Protein AF-A0A5B7J4M7-F1 (afdb_monomer_lite)

Foldseek 3Di:
DDDDDDDDDDDPDDDDDDDDPDDPDDPDPPPPCDPVNVVVVVVVLVVLVVVLVVLLVVLVVCLVDDDDDDDVVVVCSVPDPLQDADPPCPVLDQDDDDPVVLVPDDPVVNVVRVVVSVNSSSVSSNVSNVVVNVVVVVVVVVVVVVVVVVVLVVVLVVVLVVDDPLQNVLSDPVQDQDVHSSHPDRD

pLDDT: mean 76.0, std 20.93, range [31.34, 97.56]

Sequence (187 aa):
MANRQAHPIPMPYGRSIPYHRSNLSSKGKVPAVTKAERRKHVENEDHDFTHQITILLKLRIRMRYTARHPTDSYKEVAEDESTKRPGNCPALSPVQCNVQILEALKQDARKADLRMKDVNKDILKAATIIIKSLSVLDKVAQDEGHANYRNNLVRRFNIKREINQKYAHLCSDKVPMTRFLFGDDLS

Radius of gyration: 27.12 Å; chains: 1; bounding box: 57×35×74 Å

Organism: Portunus trituberculatus (NCBI:txid210409)

Structure (mmCIF, N/CA/C/O backbone):
data_AF-A0A5B7J4M7-F1
#
_entry.id   AF-A0A5B7J4M7-F1
#
loop_
_atom_site.group_PDB
_atom_site.id
_atom_site.type_symbol
_atom_site.label_atom_id
_atom_site.label_alt_id
_atom_site.label_comp_id
_atom_site.label_asym_id
_atom_site.label_entity_id
_atom_site.label_seq_id
_atom_site.pdbx_PDB_ins_code
_atom_site.Cartn_x
_atom_site.Cartn_y
_atom_site.Cartn_z
_atom_site.occupancy
_atom_site.B_iso_or_equiv
_atom_site.auth_seq_id
_atom_site.auth_comp_id
_atom_site.auth_asym_id
_atom_site.auth_atom_id
_atom_site.pdbx_PDB_model_num
ATOM 1 N N . MET A 1 1 ? -6.194 26.749 -40.610 1.00 40.12 1 MET A N 1
ATOM 2 C CA . MET A 1 1 ? -7.049 25.551 -40.802 1.00 40.12 1 MET A CA 1
ATOM 3 C C . MET A 1 1 ? -6.113 24.430 -41.255 1.00 40.12 1 MET A C 1
ATOM 5 O O . MET A 1 1 ? -5.380 24.669 -42.193 1.00 40.12 1 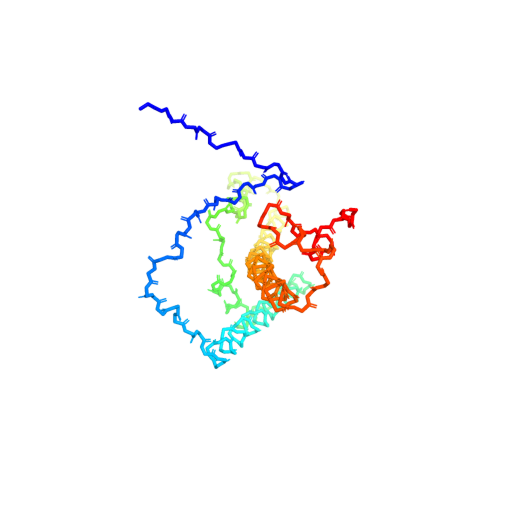MET A O 1
ATOM 9 N N . ALA A 1 2 ? -5.926 23.286 -40.600 1.00 34.00 2 ALA A N 1
ATOM 10 C CA . ALA A 1 2 ? -6.838 22.467 -39.817 1.00 34.00 2 ALA A CA 1
ATOM 11 C C . ALA A 1 2 ? -6.175 21.919 -38.537 1.00 34.00 2 ALA A C 1
ATOM 13 O O . ALA A 1 2 ? -4.998 21.563 -38.518 1.00 34.00 2 ALA A O 1
ATOM 14 N N . ASN A 1 3 ? -6.977 21.853 -37.480 1.00 35.09 3 ASN A N 1
ATOM 15 C CA . ASN A 1 3 ? -6.667 21.268 -36.184 1.00 35.09 3 ASN A CA 1
ATOM 16 C C . ASN A 1 3 ? -6.755 19.735 -36.322 1.00 35.09 3 ASN A C 1
ATOM 18 O O . ASN A 1 3 ? -7.846 19.216 -36.548 1.00 35.09 3 ASN A O 1
ATOM 22 N N . ARG A 1 4 ? -5.634 18.999 -36.267 1.00 38.81 4 ARG A N 1
ATOM 23 C CA . ARG A 1 4 ? -5.672 17.525 -36.216 1.00 38.81 4 ARG A CA 1
ATOM 24 C C . ARG A 1 4 ? -5.666 17.084 -34.759 1.00 38.81 4 ARG A C 1
ATOM 26 O O . ARG A 1 4 ? -4.638 17.140 -34.090 1.00 38.81 4 ARG A O 1
ATOM 33 N N . GLN A 1 5 ? -6.837 16.660 -34.296 1.00 36.56 5 GLN A N 1
ATOM 34 C CA . GLN A 1 5 ? -7.047 16.004 -33.012 1.00 36.56 5 GLN A CA 1
ATOM 35 C C . GLN A 1 5 ? -6.129 14.773 -32.909 1.00 36.56 5 GLN A C 1
ATOM 37 O O . GLN A 1 5 ? -6.155 13.898 -33.774 1.00 36.56 5 GLN A O 1
ATOM 42 N N . ALA A 1 6 ? -5.297 14.714 -31.870 1.00 38.81 6 ALA A N 1
ATOM 43 C CA . ALA A 1 6 ? -4.514 13.528 -31.552 1.00 38.81 6 ALA A CA 1
ATOM 44 C C . ALA A 1 6 ? -5.426 12.494 -30.873 1.00 38.81 6 ALA A C 1
ATOM 46 O O . ALA A 1 6 ? -6.034 12.786 -29.844 1.00 38.81 6 ALA A O 1
ATOM 47 N N . HIS A 1 7 ? -5.527 11.296 -31.449 1.00 34.34 7 HIS A N 1
ATOM 48 C CA . HIS A 1 7 ? -6.225 10.174 -30.825 1.00 34.34 7 HIS A CA 1
ATOM 49 C C . HIS A 1 7 ? -5.322 9.485 -29.783 1.00 34.34 7 HIS A C 1
ATOM 51 O O . HIS A 1 7 ? -4.129 9.306 -30.045 1.00 34.34 7 HIS A O 1
ATOM 57 N N . PRO A 1 8 ? -5.855 9.094 -28.611 1.00 38.41 8 PRO A N 1
ATOM 58 C CA . PRO A 1 8 ? -5.091 8.391 -27.584 1.00 38.41 8 PRO A CA 1
ATOM 59 C C . PRO A 1 8 ? -4.797 6.935 -27.984 1.00 38.41 8 PRO A C 1
ATOM 61 O O . PRO A 1 8 ? -5.652 6.242 -28.531 1.00 38.41 8 PRO A O 1
ATOM 64 N N . ILE A 1 9 ? -3.580 6.473 -27.680 1.00 44.44 9 ILE A N 1
ATOM 65 C CA . ILE A 1 9 ? -3.145 5.078 -27.843 1.00 44.44 9 ILE A CA 1
ATOM 66 C C . ILE A 1 9 ? -3.740 4.247 -26.689 1.00 44.44 9 ILE A C 1
ATOM 68 O O . ILE A 1 9 ? -3.571 4.642 -25.531 1.00 44.44 9 ILE A O 1
ATOM 72 N N . PRO A 1 10 ? -4.410 3.110 -26.951 1.00 33.94 10 PRO A N 1
ATOM 73 C CA . PRO A 1 10 ? -4.935 2.264 -25.889 1.00 33.94 10 PRO A CA 1
ATOM 74 C C . PRO A 1 10 ? -3.802 1.468 -25.227 1.00 33.94 10 PRO A C 1
ATOM 76 O O . PRO A 1 10 ? -3.057 0.755 -25.895 1.00 33.94 10 PRO A O 1
ATOM 79 N N . MET A 1 11 ? -3.688 1.586 -23.902 1.00 44.06 11 MET A N 1
ATOM 80 C CA . MET A 1 11 ? -2.834 0.753 -23.044 1.00 44.06 11 MET A CA 1
ATOM 81 C C . MET A 1 11 ? -3.717 -0.232 -22.255 1.00 44.06 11 MET A C 1
ATOM 83 O O . MET A 1 11 ? -4.845 0.130 -21.912 1.00 44.06 11 MET A O 1
ATOM 87 N N . PRO A 1 12 ? -3.228 -1.438 -21.901 1.00 47.53 12 PRO A N 1
ATOM 88 C CA . PRO A 1 12 ? -4.050 -2.489 -21.290 1.00 47.53 12 PRO A CA 1
ATOM 89 C C . PRO A 1 12 ? -4.544 -2.192 -19.861 1.00 47.53 12 PRO A C 1
ATOM 91 O O . PRO A 1 12 ? -5.309 -2.974 -19.308 1.00 47.53 12 PRO A O 1
ATOM 94 N N . TYR A 1 13 ? -4.155 -1.060 -19.264 1.00 47.91 13 TYR A N 1
ATOM 95 C CA . TYR A 1 13 ? -4.496 -0.699 -17.886 1.00 47.91 13 TYR A CA 1
ATOM 96 C C . TYR A 1 13 ? -4.954 0.763 -17.770 1.00 47.91 13 TYR A C 1
ATOM 98 O O . TYR A 1 13 ? -4.272 1.594 -17.186 1.00 47.91 13 TYR A O 1
ATOM 106 N N . GLY A 1 14 ? -6.104 1.088 -18.366 1.00 39.78 14 GLY A N 1
ATOM 107 C CA . GLY A 1 14 ? -7.133 2.004 -17.834 1.00 39.78 14 GLY A CA 1
ATOM 108 C C . GLY A 1 14 ? -6.814 3.423 -17.315 1.00 39.78 14 GLY A C 1
ATOM 109 O O . GLY A 1 14 ? -7.749 4.082 -16.868 1.00 39.78 14 GLY A O 1
ATOM 110 N N . ARG A 1 15 ? -5.584 3.950 -17.348 1.00 38.62 15 ARG A N 1
ATOM 111 C CA . ARG A 1 15 ? -5.291 5.363 -17.037 1.00 38.62 15 ARG A CA 1
ATOM 112 C C . ARG A 1 15 ? -4.338 5.951 -18.068 1.00 38.62 15 ARG A C 1
ATOM 114 O O . ARG A 1 15 ? -3.185 5.550 -18.183 1.00 38.62 15 ARG A O 1
ATOM 121 N N . SER A 1 16 ? -4.837 6.924 -18.821 1.00 38.09 16 SER A N 1
ATOM 122 C CA . SER A 1 16 ? -4.063 7.728 -19.763 1.00 38.09 16 SER A CA 1
ATOM 123 C C . SER A 1 16 ? -3.087 8.634 -19.009 1.00 38.09 16 SER A C 1
ATOM 125 O O . SER A 1 16 ? -3.514 9.557 -18.316 1.00 38.09 16 SER A O 1
ATOM 127 N N . ILE A 1 17 ? -1.784 8.398 -19.165 1.00 40.38 17 ILE A N 1
ATOM 128 C CA . ILE A 1 17 ? -0.746 9.359 -18.774 1.00 40.38 17 ILE A CA 1
ATOM 129 C C . ILE A 1 17 ? -0.716 10.454 -19.856 1.00 40.38 17 ILE A C 1
ATOM 131 O O . ILE A 1 17 ? -0.543 10.119 -21.032 1.00 40.38 17 ILE A O 1
ATOM 135 N N . PRO A 1 18 ? -0.902 11.745 -19.526 1.00 34.66 18 PRO A N 1
ATOM 136 C CA . PRO A 1 18 ? -0.833 12.808 -20.519 1.00 34.66 18 PRO A CA 1
ATOM 137 C C . PRO A 1 18 ? 0.579 12.891 -21.111 1.00 34.66 18 PRO A C 1
ATOM 139 O O . PRO A 1 18 ? 1.564 13.132 -20.415 1.00 34.66 18 PRO A O 1
ATOM 142 N N . TYR A 1 19 ? 0.670 12.694 -22.425 1.00 35.06 19 TYR A N 1
ATOM 143 C CA . TYR A 1 19 ? 1.903 12.853 -23.186 1.00 35.06 19 TYR A CA 1
ATOM 144 C C . TYR A 1 19 ? 2.160 14.353 -23.388 1.00 35.06 19 TYR A C 1
ATOM 146 O O . TYR A 1 19 ? 1.657 14.962 -24.334 1.00 35.06 19 TYR A O 1
ATOM 154 N N . HIS A 1 20 ? 2.933 14.983 -22.502 1.00 32.84 20 HIS A N 1
ATOM 155 C CA . HIS A 1 20 ? 3.475 16.304 -22.805 1.00 32.84 20 HIS A CA 1
ATOM 156 C C . HIS A 1 20 ? 4.623 16.149 -23.802 1.00 32.84 20 HIS A C 1
ATOM 158 O O . HIS A 1 20 ? 5.694 15.636 -23.485 1.00 32.84 20 HIS A O 1
ATOM 164 N N . ARG A 1 21 ? 4.385 16.611 -25.032 1.00 36.50 21 ARG A N 1
ATOM 165 C CA . ARG A 1 21 ? 5.410 16.813 -26.057 1.00 36.50 21 ARG A CA 1
ATOM 166 C C . ARG A 1 21 ? 6.362 17.917 -25.590 1.00 36.50 21 ARG A C 1
ATOM 168 O O . ARG A 1 21 ? 6.162 19.086 -25.907 1.00 36.50 21 ARG A O 1
ATOM 175 N N . SER A 1 22 ? 7.385 17.568 -24.822 1.00 32.84 22 SER A N 1
ATOM 176 C CA . SER A 1 22 ? 8.512 18.462 -24.587 1.00 32.84 22 SER A CA 1
ATOM 177 C C . SER A 1 22 ? 9.377 18.473 -25.845 1.00 32.84 22 SER A C 1
ATOM 179 O O . SER A 1 22 ? 10.051 17.503 -26.186 1.00 32.84 22 SER A O 1
ATOM 181 N N . ASN A 1 23 ? 9.324 19.586 -26.574 1.00 31.34 23 ASN A N 1
ATOM 182 C CA . ASN A 1 23 ? 10.338 19.909 -27.566 1.00 31.34 23 ASN A CA 1
ATOM 183 C C . ASN A 1 23 ? 11.698 19.887 -26.852 1.00 31.34 23 ASN A C 1
ATOM 185 O O . ASN A 1 23 ? 11.930 20.706 -25.962 1.00 31.34 23 ASN A O 1
ATOM 189 N N . LEU A 1 24 ? 12.598 18.973 -27.230 1.00 38.94 24 LEU A N 1
ATOM 190 C CA . LEU A 1 24 ? 14.014 19.070 -26.872 1.00 38.94 24 LEU A CA 1
ATOM 191 C C . LEU A 1 24 ? 14.638 20.230 -27.661 1.00 38.94 24 LEU A C 1
ATOM 193 O O . LEU A 1 24 ? 15.367 20.048 -28.628 1.00 38.94 24 LEU A O 1
ATOM 197 N N . SER A 1 25 ? 14.299 21.446 -27.251 1.00 43.50 25 SER A N 1
ATOM 198 C CA . SER A 1 25 ? 15.021 22.664 -27.582 1.00 43.50 25 SER A CA 1
ATOM 199 C C . SER A 1 25 ? 14.856 23.634 -26.421 1.00 43.50 25 SER A C 1
ATOM 201 O O . SER A 1 25 ? 13.993 24.505 -26.416 1.00 43.50 25 SER A O 1
ATOM 203 N N . SER A 1 26 ? 15.663 23.432 -25.388 1.00 35.28 26 SER A N 1
ATOM 204 C CA . SER A 1 26 ? 16.161 24.507 -24.537 1.00 35.28 26 SER A CA 1
ATOM 205 C C . SER A 1 26 ? 17.277 23.957 -23.660 1.00 35.28 26 SER A C 1
ATOM 207 O O . SER A 1 26 ? 17.207 22.863 -23.100 1.00 35.28 26 SER A O 1
ATOM 209 N N . LYS A 1 27 ? 18.356 24.731 -23.581 1.00 41.09 27 LYS A N 1
ATOM 210 C CA . LYS A 1 27 ? 19.436 24.575 -22.615 1.00 41.09 27 LYS A CA 1
ATOM 211 C C . LYS A 1 27 ? 18.850 24.736 -21.206 1.00 41.09 27 LYS A C 1
ATOM 213 O O . LYS A 1 27 ? 18.862 25.825 -20.652 1.00 41.09 27 LYS A O 1
ATOM 218 N N . GLY A 1 28 ? 18.322 23.659 -20.643 1.00 33.41 28 GLY A N 1
ATOM 219 C CA . GLY A 1 28 ? 17.942 23.560 -19.241 1.00 33.41 28 GLY A CA 1
ATOM 220 C C . GLY A 1 28 ? 18.693 22.387 -18.638 1.00 33.41 28 GLY A C 1
ATOM 221 O O . GLY A 1 28 ? 18.409 2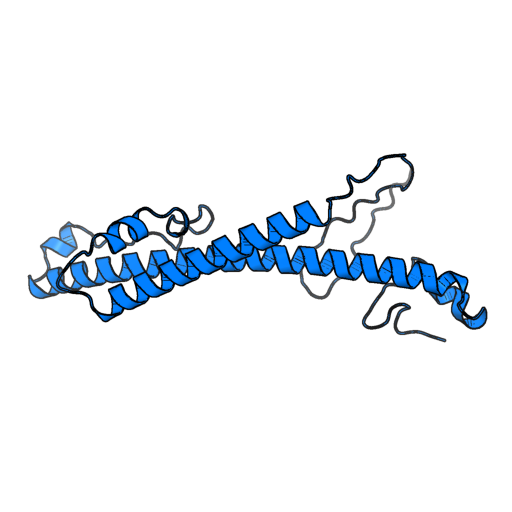1.237 -18.967 1.00 33.41 28 GLY A O 1
ATOM 222 N N . LYS A 1 29 ? 19.688 22.659 -17.787 1.00 34.75 29 LYS A N 1
ATOM 223 C CA . LYS A 1 29 ? 20.285 21.621 -16.942 1.00 34.75 29 LYS A CA 1
ATOM 224 C C . LYS A 1 29 ? 19.159 21.041 -16.088 1.00 34.75 29 LYS A C 1
ATOM 226 O O . LYS A 1 29 ? 18.671 21.718 -15.189 1.00 34.75 29 LYS A O 1
ATOM 231 N N . VAL A 1 30 ? 18.756 19.801 -16.358 1.00 40.72 30 VAL A N 1
ATOM 232 C CA . VAL A 1 30 ? 18.038 18.997 -15.364 1.00 40.72 30 VAL A CA 1
ATOM 233 C C . VAL A 1 30 ? 18.967 18.943 -14.150 1.00 40.72 30 VAL A C 1
ATOM 235 O O . VAL A 1 30 ? 20.116 18.519 -14.328 1.00 40.72 30 VAL A O 1
ATOM 238 N N . PRO A 1 31 ? 18.563 19.424 -12.960 1.00 40.88 31 PRO A N 1
ATOM 239 C CA . PRO A 1 31 ? 19.427 19.344 -11.796 1.00 40.88 31 PRO A CA 1
ATOM 240 C C . PRO A 1 31 ? 19.748 17.868 -11.575 1.00 40.88 31 PRO A C 1
ATOM 242 O O . PRO A 1 31 ? 18.861 17.025 -11.427 1.00 40.88 31 PRO A O 1
ATOM 245 N N . ALA A 1 32 ? 21.033 17.539 -11.666 1.00 50.56 32 ALA A N 1
ATOM 246 C CA . ALA A 1 32 ? 21.507 16.200 -11.405 1.00 50.56 32 ALA A CA 1
ATOM 247 C C . ALA A 1 32 ? 21.331 15.960 -9.907 1.00 50.56 32 ALA A C 1
ATOM 249 O O . ALA A 1 32 ? 22.188 16.358 -9.126 1.00 50.56 32 ALA A O 1
ATOM 250 N N . VAL A 1 33 ? 20.217 15.331 -9.520 1.00 52.06 33 VAL A N 1
ATOM 251 C CA . VAL A 1 33 ? 20.051 14.812 -8.160 1.00 52.06 33 VAL A CA 1
ATOM 252 C C . VAL A 1 33 ? 21.245 13.903 -7.907 1.00 52.06 33 VAL A C 1
ATOM 254 O O . VAL A 1 33 ? 21.462 12.902 -8.610 1.00 52.06 33 VAL A O 1
ATOM 257 N N . THR A 1 34 ? 22.084 14.325 -6.975 1.00 59.09 34 THR A N 1
ATOM 258 C CA . THR A 1 34 ? 23.350 13.686 -6.663 1.00 59.09 34 THR A CA 1
ATOM 259 C C . THR A 1 34 ? 23.082 12.288 -6.115 1.00 59.09 34 THR A C 1
ATOM 261 O O . THR A 1 34 ? 22.038 11.991 -5.531 1.00 59.09 34 THR A O 1
ATOM 264 N N . LYS A 1 35 ? 24.045 11.379 -6.289 1.00 55.81 35 LYS A N 1
ATOM 265 C CA . LYS A 1 35 ? 23.967 10.026 -5.712 1.00 55.81 35 LYS A CA 1
ATOM 266 C C . LYS A 1 35 ? 23.754 10.069 -4.187 1.00 55.81 35 LYS A C 1
ATOM 268 O O . LYS A 1 35 ? 23.138 9.161 -3.644 1.00 55.81 35 LYS A O 1
ATOM 273 N N . ALA A 1 36 ? 24.227 11.129 -3.527 1.00 52.94 36 ALA A N 1
ATOM 274 C CA . ALA A 1 36 ? 24.016 11.384 -2.107 1.00 52.94 36 ALA A CA 1
ATOM 275 C C . ALA A 1 36 ? 22.566 11.786 -1.781 1.00 52.94 36 ALA A C 1
ATOM 277 O O . ALA A 1 36 ? 22.013 11.276 -0.817 1.00 52.94 36 ALA A O 1
ATOM 278 N N . GLU A 1 37 ? 21.924 12.637 -2.584 1.00 60.41 37 GLU A N 1
A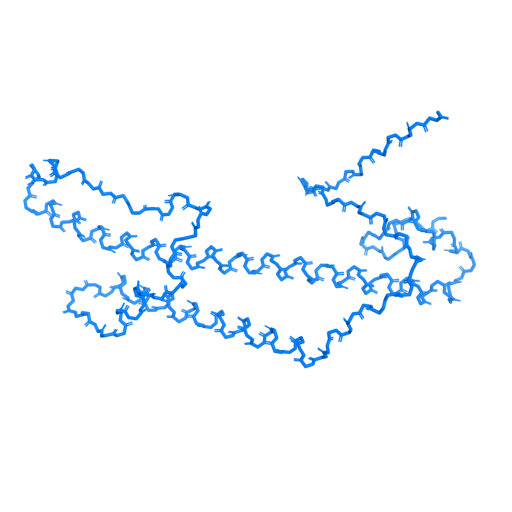TOM 279 C CA . GLU A 1 37 ? 20.513 13.016 -2.385 1.00 60.41 37 GLU A CA 1
ATOM 280 C C . GLU A 1 37 ? 19.558 11.844 -2.624 1.00 60.41 37 GLU A C 1
ATOM 282 O O . GLU A 1 37 ? 18.637 11.644 -1.838 1.00 60.41 37 GLU A O 1
ATOM 287 N N . ARG A 1 38 ? 19.822 11.007 -3.641 1.00 58.03 38 ARG A N 1
ATOM 288 C CA . ARG A 1 38 ? 19.078 9.749 -3.826 1.00 58.03 38 ARG A CA 1
ATOM 289 C C . ARG A 1 38 ? 19.242 8.804 -2.634 1.00 58.03 38 ARG A C 1
ATOM 291 O O . ARG A 1 38 ? 18.254 8.245 -2.184 1.00 58.03 38 ARG A O 1
ATOM 298 N N . ARG A 1 39 ? 20.462 8.655 -2.100 1.00 54.00 39 ARG A N 1
ATOM 299 C CA . ARG A 1 39 ? 20.710 7.838 -0.897 1.00 54.00 39 ARG A CA 1
ATOM 300 C C . ARG A 1 39 ? 19.942 8.354 0.315 1.00 54.00 39 ARG A C 1
ATOM 302 O O . ARG A 1 39 ? 19.279 7.563 0.960 1.00 54.00 39 ARG A O 1
ATOM 309 N N . LYS A 1 40 ? 19.945 9.668 0.552 1.00 53.50 40 LYS A N 1
ATOM 310 C CA . LYS A 1 40 ? 19.168 10.281 1.640 1.00 53.50 40 LYS A CA 1
ATOM 311 C C . LYS A 1 40 ? 17.664 10.040 1.496 1.00 53.50 40 LYS A C 1
ATOM 313 O O . LYS A 1 40 ? 16.994 9.823 2.494 1.00 53.50 40 LYS A O 1
ATOM 318 N N . HIS A 1 41 ? 17.128 10.086 0.274 1.00 55.84 41 HIS A N 1
ATOM 319 C CA . HIS A 1 41 ? 15.704 9.825 0.041 1.00 55.84 41 HIS A CA 1
ATOM 320 C C . HIS A 1 41 ? 15.337 8.371 0.366 1.00 55.84 41 HIS A C 1
ATOM 322 O O . HIS A 1 41 ? 14.362 8.136 1.068 1.00 55.84 41 HIS A O 1
ATOM 328 N N . VAL A 1 42 ? 16.167 7.418 -0.072 1.00 58.25 42 VAL A N 1
ATOM 329 C CA . VAL A 1 42 ? 15.996 5.987 0.227 1.00 58.25 42 VAL A CA 1
ATOM 330 C C . VAL A 1 42 ? 16.149 5.710 1.729 1.00 58.25 42 VAL A C 1
ATOM 332 O O . VAL A 1 42 ? 15.305 5.046 2.313 1.00 58.25 42 VAL A O 1
ATOM 335 N N . GLU A 1 43 ? 17.162 6.285 2.385 1.00 53.31 43 GLU A N 1
ATOM 336 C CA . GLU A 1 43 ? 17.389 6.135 3.834 1.00 53.31 43 GLU A CA 1
ATOM 337 C C . GLU A 1 43 ? 16.225 6.698 4.672 1.00 53.31 43 GLU A C 1
ATOM 339 O O . GLU A 1 43 ? 15.849 6.112 5.688 1.00 53.31 43 GLU A O 1
ATOM 344 N N . ASN A 1 44 ? 15.621 7.810 4.240 1.00 59.78 44 ASN A N 1
ATOM 345 C CA . ASN A 1 44 ? 14.443 8.380 4.896 1.00 59.78 44 ASN A CA 1
ATOM 346 C C . ASN A 1 44 ? 13.185 7.513 4.701 1.00 59.78 44 ASN A C 1
ATOM 348 O O . ASN A 1 44 ? 12.396 7.379 5.635 1.00 59.78 44 ASN A O 1
ATOM 352 N N . GLU A 1 45 ? 12.999 6.911 3.522 1.00 58.47 45 GLU A N 1
ATOM 353 C CA . GLU A 1 45 ? 11.883 5.988 3.256 1.00 58.47 45 GLU A CA 1
ATOM 354 C C . GLU A 1 45 ? 12.017 4.673 4.040 1.00 58.47 45 GLU A C 1
ATOM 356 O O . GLU A 1 45 ? 11.039 4.206 4.628 1.00 58.47 45 GLU A O 1
ATOM 361 N N . ASP A 1 46 ? 13.231 4.121 4.139 1.00 59.22 46 ASP A N 1
ATOM 362 C CA . ASP A 1 46 ? 13.518 2.923 4.940 1.00 59.22 46 ASP A CA 1
ATOM 363 C C . ASP A 1 46 ? 13.267 3.165 6.440 1.00 59.22 46 ASP A C 1
ATOM 365 O O . ASP A 1 46 ? 12.740 2.293 7.149 1.00 59.22 46 ASP A O 1
ATOM 369 N N . HIS A 1 47 ? 13.592 4.366 6.936 1.00 59.09 47 HIS A N 1
ATOM 370 C CA . HIS A 1 47 ? 13.297 4.757 8.314 1.00 59.09 47 HIS A CA 1
ATOM 371 C C . HIS A 1 47 ? 11.781 4.876 8.562 1.00 59.09 47 HIS A C 1
ATOM 373 O O . HIS A 1 47 ? 11.299 4.403 9.599 1.00 59.09 47 HIS A O 1
ATOM 379 N N . ASP A 1 48 ? 11.021 5.445 7.622 1.00 71.75 48 ASP A N 1
ATOM 380 C CA . ASP A 1 48 ? 9.560 5.574 7.723 1.00 71.75 48 ASP A CA 1
ATOM 381 C C . ASP A 1 48 ? 8.864 4.199 7.699 1.00 71.75 48 ASP A C 1
ATOM 383 O O . ASP A 1 48 ? 8.008 3.906 8.538 1.00 71.75 48 ASP A O 1
ATOM 387 N N . PHE A 1 49 ? 9.296 3.286 6.822 1.00 76.12 49 PHE A N 1
ATOM 388 C CA . PHE A 1 49 ? 8.717 1.940 6.744 1.00 76.12 49 PHE A CA 1
ATOM 389 C C . PHE A 1 49 ? 9.002 1.106 8.005 1.00 76.12 49 PHE A C 1
ATOM 391 O O . PHE A 1 49 ? 8.110 0.444 8.545 1.00 76.12 49 PHE A O 1
ATOM 398 N N . THR A 1 50 ? 10.227 1.186 8.534 1.00 81.06 50 THR A N 1
ATOM 399 C CA . THR A 1 50 ? 10.617 0.514 9.788 1.00 81.06 50 THR A CA 1
ATOM 400 C C . THR A 1 50 ? 9.814 1.036 10.986 1.00 81.06 50 THR A C 1
ATOM 402 O O . THR A 1 50 ? 9.376 0.259 11.846 1.00 81.06 50 THR A O 1
ATOM 405 N N . HIS A 1 51 ? 9.561 2.347 11.027 1.00 86.00 51 HIS A N 1
ATOM 406 C CA . HIS A 1 51 ? 8.713 2.980 12.040 1.00 86.00 51 HIS A CA 1
ATOM 407 C C . HIS A 1 51 ? 7.264 2.481 11.952 1.00 86.00 51 HIS A C 1
ATOM 409 O O . HIS A 1 51 ? 6.695 2.031 12.951 1.00 86.00 51 HIS A O 1
ATOM 415 N N . GLN A 1 52 ? 6.690 2.440 10.746 1.00 84.81 52 GLN A N 1
ATOM 416 C CA . GLN A 1 52 ? 5.333 1.933 10.504 1.00 84.81 52 GLN A CA 1
ATOM 417 C C . GLN A 1 52 ? 5.171 0.457 10.905 1.00 84.81 52 GLN A C 1
ATOM 419 O O . GLN A 1 52 ? 4.187 0.103 11.565 1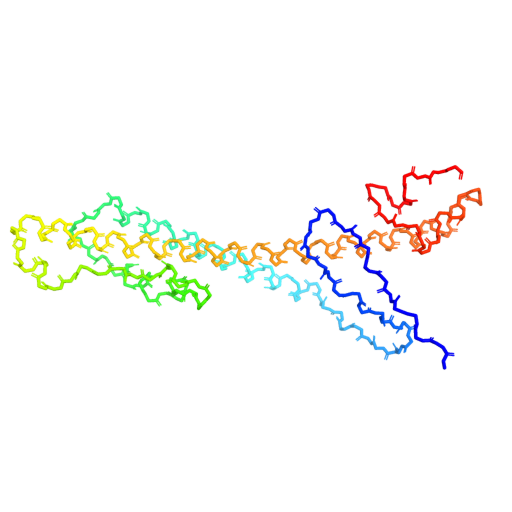.00 84.81 52 GLN A O 1
ATOM 424 N N . ILE A 1 53 ? 6.151 -0.402 10.589 1.00 85.44 53 ILE A N 1
ATOM 425 C CA . ILE A 1 53 ? 6.171 -1.806 11.038 1.00 85.44 53 ILE A CA 1
ATOM 426 C C . ILE A 1 53 ? 6.180 -1.882 12.567 1.00 85.44 53 ILE A C 1
ATOM 428 O O . ILE A 1 53 ? 5.413 -2.650 13.155 1.00 85.44 53 ILE A O 1
ATOM 432 N N . THR A 1 54 ? 7.006 -1.066 13.225 1.00 85.81 54 THR A N 1
ATOM 433 C CA . THR A 1 54 ? 7.093 -1.026 14.691 1.00 85.81 54 THR A CA 1
ATOM 434 C C . THR A 1 54 ? 5.746 -0.664 15.316 1.00 85.81 54 THR A C 1
ATOM 436 O O . THR A 1 54 ? 5.300 -1.317 16.264 1.00 85.81 54 THR A O 1
ATOM 439 N N . ILE A 1 55 ? 5.045 0.326 14.758 1.00 85.25 55 ILE A N 1
ATOM 440 C CA . ILE A 1 55 ? 3.714 0.725 15.229 1.00 85.25 55 ILE A CA 1
ATOM 441 C C . ILE A 1 55 ? 2.683 -0.386 15.003 1.00 85.25 55 ILE A C 1
ATOM 443 O O . ILE A 1 55 ? 1.909 -0.697 15.914 1.00 85.25 55 ILE A O 1
ATOM 447 N N . LEU A 1 56 ? 2.682 -1.032 13.834 1.00 86.75 56 LEU A N 1
ATOM 448 C CA . LEU A 1 56 ? 1.788 -2.160 13.547 1.00 86.75 56 LEU A CA 1
ATOM 449 C C . LEU A 1 56 ? 2.007 -3.333 14.510 1.00 86.75 56 LEU A C 1
ATOM 451 O O . LEU A 1 56 ? 1.037 -3.932 14.983 1.00 86.75 56 LEU A O 1
ATOM 455 N N . LEU A 1 57 ? 3.261 -3.642 14.853 1.00 86.06 57 LEU A N 1
ATOM 456 C CA . LEU A 1 57 ? 3.590 -4.661 15.851 1.00 86.06 57 LEU A CA 1
ATOM 457 C C . LEU A 1 57 ? 3.068 -4.275 17.241 1.00 86.06 57 LEU A C 1
ATOM 459 O O . LEU A 1 57 ? 2.428 -5.104 17.894 1.00 86.06 57 LEU A O 1
ATOM 463 N N . LYS A 1 58 ? 3.250 -3.014 17.665 1.00 85.69 58 LYS A N 1
ATOM 464 C CA . LYS A 1 58 ? 2.688 -2.497 18.927 1.00 85.69 58 LYS A CA 1
ATOM 465 C C . LYS A 1 58 ? 1.155 -2.626 18.951 1.00 85.69 58 LYS A C 1
ATOM 467 O O . LYS A 1 58 ? 0.605 -3.140 19.926 1.00 85.69 58 LYS A O 1
ATOM 472 N N . LEU A 1 59 ? 0.451 -2.251 17.877 1.00 84.81 59 LEU A N 1
ATOM 473 C CA . LEU A 1 59 ? -1.011 -2.410 17.765 1.00 84.81 59 LEU A CA 1
ATOM 474 C C . LEU A 1 59 ? -1.444 -3.882 17.803 1.00 84.81 59 LEU A C 1
ATOM 476 O O . LEU A 1 59 ? -2.426 -4.226 18.459 1.00 84.81 59 LEU A O 1
ATOM 480 N N . ARG A 1 60 ? -0.703 -4.778 17.143 1.00 84.44 60 ARG A N 1
ATOM 481 C CA . ARG A 1 60 ? -0.987 -6.221 17.158 1.00 84.44 60 ARG A CA 1
ATOM 482 C C . ARG A 1 60 ? -0.857 -6.821 18.555 1.00 84.44 60 ARG A C 1
ATOM 484 O O . ARG A 1 60 ? -1.703 -7.625 18.945 1.00 84.44 60 ARG A O 1
ATOM 491 N N . ILE A 1 61 ? 0.183 -6.444 19.299 1.00 80.81 61 ILE A N 1
ATOM 492 C CA . ILE A 1 61 ? 0.364 -6.859 20.697 1.00 80.81 61 ILE A CA 1
ATOM 493 C C . ILE A 1 61 ? -0.805 -6.332 21.532 1.00 80.81 61 ILE A C 1
ATOM 495 O O . ILE A 1 61 ? -1.450 -7.113 22.230 1.00 80.81 61 ILE A O 1
ATOM 499 N N . ARG A 1 62 ? -1.160 -5.049 21.384 1.00 80.81 62 ARG A N 1
ATOM 500 C CA . ARG A 1 62 ? -2.315 -4.453 22.069 1.00 80.81 62 ARG A CA 1
ATOM 501 C C . ARG A 1 62 ? -3.587 -5.264 21.856 1.00 80.81 62 ARG A C 1
ATOM 503 O O . ARG A 1 62 ? -4.159 -5.724 22.835 1.00 80.81 62 ARG A O 1
ATOM 510 N N . MET A 1 63 ? -3.972 -5.497 20.598 1.00 79.44 63 MET A N 1
ATOM 511 C CA . MET A 1 63 ? -5.192 -6.227 20.228 1.00 79.44 63 MET A CA 1
ATOM 512 C C . MET A 1 63 ? -5.218 -7.667 20.761 1.00 79.44 63 MET A C 1
ATOM 514 O O . MET A 1 63 ? -6.290 -8.183 21.063 1.00 79.44 63 MET A O 1
ATOM 518 N N . ARG A 1 64 ? -4.057 -8.326 20.889 1.00 75.00 64 ARG A N 1
ATOM 519 C CA . ARG A 1 64 ? -3.962 -9.701 21.409 1.00 75.00 64 ARG A CA 1
ATOM 520 C C . ARG A 1 64 ? -4.028 -9.799 22.931 1.00 75.00 64 ARG A C 1
ATOM 522 O O . ARG A 1 64 ? -4.533 -10.796 23.433 1.00 75.00 64 ARG A O 1
ATOM 529 N N . TYR A 1 65 ? -3.514 -8.807 23.654 1.00 68.69 65 TYR A N 1
ATOM 530 C CA . TYR A 1 65 ? -3.332 -8.883 25.109 1.00 68.69 65 TYR A CA 1
ATOM 531 C C . TYR A 1 65 ? -4.260 -7.945 25.912 1.00 68.69 65 TYR A C 1
ATOM 533 O O . TYR A 1 65 ? -4.052 -7.771 27.112 1.00 68.69 65 TYR A O 1
ATOM 541 N N . THR A 1 66 ? -5.276 -7.316 25.301 1.00 58.62 66 THR A N 1
ATOM 542 C CA . THR A 1 66 ? -6.092 -6.265 25.948 1.00 58.62 66 THR A CA 1
ATOM 543 C C . THR A 1 66 ? -6.703 -6.694 27.297 1.00 58.62 66 THR A C 1
ATOM 545 O O . THR A 1 66 ? -7.644 -7.487 27.298 1.00 58.62 66 THR A O 1
ATOM 548 N N . ALA A 1 67 ? -6.243 -6.111 28.419 1.00 48.12 67 ALA A N 1
ATOM 549 C CA . ALA A 1 67 ? -7.101 -5.738 29.562 1.00 48.12 67 ALA A CA 1
ATOM 550 C C . ALA A 1 67 ? -6.427 -4.934 30.697 1.00 48.12 67 ALA A C 1
ATOM 552 O O . ALA A 1 67 ? -7.174 -4.271 31.409 1.00 48.12 67 ALA A O 1
ATOM 553 N N . ARG A 1 68 ? -5.101 -4.986 30.949 1.00 48.00 68 ARG A N 1
ATOM 554 C CA . ARG A 1 68 ? -4.611 -4.566 32.289 1.00 48.00 68 ARG A CA 1
ATOM 555 C C . ARG A 1 68 ? -3.732 -3.329 32.440 1.00 48.00 68 ARG A C 1
ATOM 557 O O . ARG A 1 68 ? -3.859 -2.714 33.485 1.00 48.00 68 ARG A O 1
ATOM 564 N N . HIS A 1 69 ? -2.927 -2.892 31.474 1.00 45.38 69 HIS A N 1
ATOM 565 C CA . HIS A 1 69 ? -2.166 -1.649 31.668 1.00 45.38 69 HIS A CA 1
ATOM 566 C C . HIS A 1 69 ? -1.922 -0.899 30.356 1.00 45.38 69 HIS A C 1
ATOM 568 O O . HIS A 1 69 ? -1.354 -1.476 29.426 1.00 45.38 69 HIS A O 1
ATOM 574 N N . PRO A 1 70 ? -2.294 0.392 30.269 1.00 52.31 70 PRO A N 1
ATOM 575 C CA . PRO A 1 70 ? -1.671 1.286 29.313 1.00 52.31 70 PRO A CA 1
ATOM 576 C C . PRO A 1 70 ? -0.209 1.432 29.743 1.00 52.31 70 PRO A C 1
ATOM 578 O O . PRO A 1 70 ? 0.091 2.137 30.699 1.00 52.31 70 PRO A O 1
ATOM 581 N N . THR A 1 71 ? 0.705 0.732 29.078 1.00 54.81 71 THR A N 1
ATOM 582 C CA . THR A 1 71 ? 2.121 1.107 29.125 1.00 54.81 71 THR A CA 1
ATOM 583 C C . THR A 1 71 ? 2.273 2.438 28.392 1.00 54.81 71 THR A C 1
ATOM 585 O O . THR A 1 71 ? 1.620 2.624 27.359 1.00 54.81 71 THR A O 1
ATOM 588 N N . ASP A 1 72 ? 3.132 3.344 28.860 1.00 59.28 72 ASP A N 1
ATOM 589 C CA . ASP A 1 72 ? 3.343 4.658 28.223 1.00 59.28 72 ASP A CA 1
ATOM 590 C C . ASP A 1 72 ? 3.680 4.549 26.722 1.00 59.28 72 ASP A C 1
ATOM 592 O O . ASP A 1 72 ? 3.210 5.356 25.921 1.00 59.28 72 ASP A O 1
ATOM 596 N N . SER A 1 73 ? 4.294 3.432 26.308 1.00 61.16 73 SER A N 1
ATOM 597 C CA . SER A 1 73 ? 4.514 3.050 24.903 1.00 61.16 73 SER A CA 1
ATOM 598 C C . SER A 1 73 ? 3.258 3.052 24.004 1.00 61.16 73 SER A C 1
ATOM 600 O O . SER A 1 73 ? 3.408 3.057 22.781 1.00 61.16 73 SER A O 1
ATOM 602 N N . TYR A 1 74 ? 2.031 2.976 24.537 1.00 65.19 74 TYR A N 1
ATOM 603 C CA . TYR A 1 74 ? 0.799 3.009 23.729 1.00 65.19 74 TYR A CA 1
ATOM 604 C C . TYR A 1 74 ? 0.236 4.411 23.520 1.00 65.19 74 TYR A C 1
ATOM 606 O O . TYR A 1 74 ? -0.515 4.609 22.561 1.00 65.19 74 TYR A O 1
ATOM 614 N N . LYS A 1 75 ? 0.545 5.358 24.415 1.00 69.81 75 LYS A N 1
ATOM 615 C CA . LYS A 1 75 ? 0.141 6.759 24.240 1.00 69.81 75 LYS A CA 1
ATOM 616 C C . LYS A 1 75 ? 0.856 7.346 23.029 1.00 69.81 75 LYS A C 1
ATOM 618 O O . LYS A 1 75 ? 0.190 7.863 22.141 1.00 69.81 75 LYS A O 1
ATOM 623 N N . GLU A 1 76 ? 2.156 7.077 22.916 1.00 73.31 76 GLU A N 1
ATOM 624 C CA . GLU A 1 76 ? 2.980 7.426 21.751 1.00 73.31 76 GLU A CA 1
ATOM 625 C C . GLU A 1 76 ? 2.362 6.917 20.437 1.00 73.31 76 GLU A C 1
ATOM 627 O O . GLU A 1 76 ? 2.195 7.669 19.485 1.00 73.31 76 GLU A O 1
ATOM 632 N N . VAL A 1 77 ? 1.909 5.657 20.403 1.00 76.25 77 VAL A N 1
ATOM 633 C CA . VAL A 1 77 ? 1.237 5.069 19.226 1.00 76.25 77 VAL A CA 1
ATOM 634 C C . VAL A 1 77 ? -0.094 5.752 18.906 1.00 76.25 77 VAL A C 1
ATOM 636 O O . VAL A 1 77 ? -0.528 5.754 17.760 1.00 76.25 77 VAL A O 1
ATOM 639 N N . ALA A 1 78 ? -0.810 6.268 19.905 1.00 71.69 78 ALA A N 1
ATOM 640 C CA . ALA A 1 78 ? -2.106 6.894 19.679 1.00 71.69 78 ALA A CA 1
ATOM 641 C C . ALA A 1 78 ? -2.022 8.307 19.105 1.00 71.69 78 ALA A C 1
ATOM 643 O O . ALA A 1 78 ? -2.996 8.740 18.489 1.00 71.69 78 ALA A O 1
ATOM 644 N N . GLU A 1 79 ? -0.900 8.980 19.323 1.00 80.19 79 GLU A N 1
ATOM 645 C CA . GLU A 1 79 ? -0.646 10.355 18.896 1.00 80.19 79 GLU A CA 1
ATOM 646 C C . GLU A 1 79 ? 0.194 10.417 17.615 1.00 80.19 79 GLU A C 1
ATOM 648 O O . GLU A 1 79 ? 0.212 11.447 16.944 1.00 80.19 79 GLU A O 1
ATOM 653 N N . ASP A 1 80 ? 0.827 9.304 17.236 1.00 85.81 80 ASP A N 1
ATOM 654 C CA . ASP A 1 80 ? 1.674 9.213 16.054 1.00 85.81 80 ASP A CA 1
ATOM 655 C C . ASP A 1 80 ? 0.936 9.598 14.756 1.00 85.81 80 ASP A C 1
ATOM 657 O O . ASP A 1 80 ? -0.162 9.108 14.455 1.00 85.81 80 ASP A O 1
ATOM 661 N N . GLU A 1 81 ? 1.577 10.453 13.953 1.00 82.75 81 GLU A N 1
ATOM 662 C CA . GLU A 1 81 ? 1.066 10.956 12.674 1.00 82.75 81 GLU A CA 1
ATOM 663 C C . GLU A 1 81 ? 0.674 9.838 11.701 1.00 82.75 81 GLU A C 1
ATOM 665 O O . GLU A 1 81 ? -0.304 9.972 10.954 1.00 82.75 81 GLU A O 1
ATOM 670 N N . SER A 1 82 ? 1.385 8.704 11.718 1.00 82.69 82 SER A N 1
ATOM 671 C CA . SER A 1 82 ? 1.084 7.547 10.869 1.00 82.69 82 SER A CA 1
ATOM 672 C C . SER A 1 82 ? -0.310 6.990 11.151 1.00 82.69 82 SER A C 1
ATOM 674 O O . SER A 1 82 ? -0.966 6.531 10.218 1.00 82.69 82 SER A O 1
ATOM 676 N N . THR A 1 83 ? -0.836 7.148 12.370 1.00 83.12 83 THR A N 1
ATOM 677 C CA . THR A 1 83 ? -2.164 6.651 12.766 1.00 83.12 83 THR A CA 1
ATOM 678 C C . THR A 1 83 ? -3.317 7.597 12.439 1.00 83.12 83 THR A C 1
ATOM 680 O O . THR A 1 83 ? -4.483 7.203 12.533 1.00 83.12 83 THR A O 1
ATOM 683 N N . LYS A 1 84 ? -3.029 8.834 12.012 1.00 87.19 84 LYS A N 1
ATOM 684 C CA . LYS A 1 84 ? -4.070 9.798 11.634 1.00 87.19 84 LYS A CA 1
ATOM 685 C C . LYS A 1 84 ? -4.759 9.397 10.338 1.00 87.19 84 LYS A C 1
ATOM 687 O O . LYS A 1 84 ? -4.089 9.178 9.325 1.00 87.19 84 LYS A O 1
ATOM 692 N N . ARG A 1 85 ? -6.096 9.369 10.359 1.00 86.81 85 ARG A N 1
ATOM 693 C CA . ARG A 1 85 ? -6.934 9.021 9.204 1.00 86.81 85 ARG A CA 1
ATOM 694 C C . ARG A 1 85 ? -6.553 9.872 7.982 1.00 86.81 85 ARG A C 1
ATOM 696 O O . ARG A 1 85 ? -6.547 11.099 8.089 1.00 86.81 85 ARG A O 1
ATOM 703 N N . PRO A 1 86 ? -6.305 9.266 6.814 1.00 83.69 86 PRO A N 1
ATOM 704 C CA . PRO A 1 86 ? -6.032 10.017 5.602 1.00 83.69 86 PRO A CA 1
ATOM 705 C C . PRO A 1 86 ? -7.322 10.683 5.097 1.00 83.69 86 PRO A C 1
ATOM 707 O O . PRO A 1 86 ? -8.415 10.118 5.182 1.00 83.69 86 PRO A O 1
ATOM 710 N N . GLY A 1 87 ? -7.210 11.911 4.582 1.00 82.94 87 GLY A N 1
ATOM 711 C CA . GLY A 1 87 ? -8.371 12.721 4.188 1.00 82.94 87 GLY A CA 1
ATOM 712 C C . GLY A 1 87 ? -9.224 12.105 3.072 1.00 82.94 87 GLY A C 1
ATOM 713 O O . GLY A 1 87 ? -10.420 12.364 3.000 1.00 82.94 87 GLY A O 1
ATOM 714 N N . ASN A 1 88 ? -8.631 11.243 2.247 1.00 82.69 88 ASN A N 1
ATOM 715 C CA . ASN A 1 88 ? -9.284 10.575 1.122 1.00 82.69 88 ASN A CA 1
ATOM 716 C C . ASN A 1 88 ? -10.038 9.284 1.498 1.00 82.69 88 ASN A C 1
ATOM 718 O O . ASN A 1 88 ? -10.618 8.661 0.612 1.00 82.69 88 ASN A O 1
ATOM 722 N N . CYS A 1 89 ? -10.037 8.858 2.768 1.00 84.19 89 CYS A N 1
ATOM 723 C CA . CYS A 1 89 ? -10.680 7.609 3.184 1.00 84.19 89 CYS A CA 1
ATOM 724 C C . CYS A 1 89 ? -11.769 7.854 4.245 1.00 84.19 89 CYS A C 1
ATOM 726 O O . CYS A 1 89 ? -11.533 7.660 5.442 1.00 84.19 89 CYS A O 1
ATOM 728 N N . PRO A 1 90 ? -12.984 8.276 3.837 1.00 86.25 90 PRO A N 1
ATOM 729 C CA . PRO A 1 90 ? -14.075 8.524 4.775 1.00 86.25 90 PRO A CA 1
ATOM 730 C C . PRO A 1 90 ? -14.495 7.262 5.535 1.00 86.25 90 PRO A C 1
ATOM 732 O O . PRO A 1 90 ? -14.822 7.361 6.711 1.00 86.25 90 PRO A O 1
ATOM 735 N N . ALA A 1 91 ? -14.395 6.091 4.897 1.00 87.69 91 ALA A N 1
ATOM 736 C CA . ALA A 1 91 ? -14.732 4.794 5.483 1.00 87.69 91 ALA A CA 1
ATOM 737 C C . ALA A 1 91 ? -13.874 4.422 6.707 1.00 87.69 91 ALA A C 1
ATOM 739 O O . ALA A 1 91 ? -14.318 3.646 7.546 1.00 87.69 91 ALA A O 1
ATOM 740 N N . LEU A 1 92 ? -12.678 5.007 6.860 1.00 88.75 92 LEU A N 1
ATOM 741 C CA . LEU A 1 92 ? -11.836 4.840 8.049 1.00 88.75 92 LEU A CA 1
ATOM 742 C C . LEU A 1 92 ? -12.224 5.794 9.192 1.00 88.75 92 LEU A C 1
ATOM 744 O O . LEU A 1 92 ? -11.370 6.364 9.872 1.00 88.75 92 LEU A O 1
ATOM 748 N N . SER A 1 93 ? -13.519 6.015 9.397 1.00 88.88 93 SER A N 1
ATOM 749 C CA . SER A 1 93 ? -14.038 6.770 10.537 1.00 88.88 93 SER A CA 1
ATOM 750 C C . SER A 1 93 ? -14.538 5.826 11.631 1.00 88.88 93 SER A C 1
ATOM 752 O O . SER A 1 93 ? -15.194 4.833 11.314 1.00 88.88 93 SER A O 1
ATOM 754 N N . PRO A 1 94 ? -14.304 6.136 12.919 1.00 88.19 94 PRO A N 1
ATOM 755 C CA . PRO A 1 94 ? -14.900 5.370 14.002 1.00 88.19 94 PRO A CA 1
ATOM 756 C C . PRO A 1 94 ? -16.425 5.488 13.951 1.00 88.19 94 PRO A C 1
ATOM 758 O O . PRO A 1 94 ? -16.972 6.589 13.961 1.00 88.19 94 PRO A O 1
ATOM 761 N N . VAL A 1 95 ? -17.104 4.345 13.935 1.00 89.38 95 VAL A N 1
ATOM 762 C CA . VAL A 1 95 ? -18.559 4.266 14.094 1.00 89.38 95 VAL A CA 1
ATOM 763 C C . VAL A 1 95 ? -18.875 4.201 15.586 1.00 89.38 95 VAL A C 1
ATOM 765 O O . VAL A 1 95 ? -18.176 3.520 16.340 1.00 89.38 95 VAL A O 1
ATOM 768 N N . GLN A 1 96 ? -19.900 4.931 16.024 1.00 88.00 96 GLN A N 1
ATOM 769 C CA . GLN A 1 96 ? -20.360 4.911 17.412 1.00 88.00 96 GLN A CA 1
ATOM 770 C C . GLN A 1 96 ? -21.795 4.402 17.497 1.00 88.00 96 GLN A C 1
ATOM 772 O O . GLN A 1 96 ? -22.619 4.724 16.644 1.00 88.00 96 GLN A O 1
ATOM 777 N N . CYS A 1 97 ? -22.082 3.633 18.546 1.00 91.56 97 CYS A N 1
ATOM 778 C CA . CYS A 1 97 ? -23.448 3.285 18.910 1.00 91.56 97 CYS A CA 1
ATOM 779 C C . CYS A 1 97 ? -24.196 4.547 19.369 1.00 91.56 97 CYS A C 1
ATOM 781 O O . CYS A 1 97 ? -23.630 5.392 20.070 1.00 91.56 97 CYS A O 1
ATOM 783 N N . ASN A 1 98 ? -25.464 4.688 18.976 1.00 94.56 98 ASN A N 1
ATOM 784 C CA . ASN A 1 98 ? -26.311 5.779 19.449 1.00 94.56 98 ASN A CA 1
ATOM 785 C C . ASN A 1 98 ? -26.453 5.701 20.973 1.00 94.56 98 ASN A C 1
ATOM 787 O O . ASN A 1 98 ? -26.791 4.648 21.507 1.00 94.56 98 ASN A O 1
ATOM 791 N N . VAL A 1 99 ? -26.258 6.827 21.663 1.00 93.31 99 VAL A N 1
ATOM 792 C CA . VAL A 1 99 ? -26.246 6.879 23.137 1.00 93.31 99 VAL A CA 1
ATOM 793 C C . VAL A 1 99 ? -27.536 6.318 23.741 1.00 93.31 99 VAL A C 1
ATOM 795 O O . VAL A 1 99 ? -27.467 5.476 24.625 1.00 93.31 99 VAL A O 1
ATOM 798 N N . GLN A 1 100 ? -28.699 6.685 23.197 1.00 96.06 100 GLN A N 1
ATOM 799 C CA . GLN A 1 100 ? -29.998 6.187 23.672 1.00 96.06 100 GLN A CA 1
ATOM 800 C C . GLN A 1 100 ? -30.133 4.661 23.546 1.00 96.06 100 GLN A C 1
ATOM 802 O O . GLN A 1 100 ? -30.652 4.004 24.444 1.00 96.06 100 GLN A O 1
ATOM 807 N N . ILE A 1 101 ? -29.634 4.084 22.445 1.00 95.50 101 ILE A N 1
ATOM 808 C CA . ILE A 1 101 ? -29.635 2.629 22.243 1.00 95.50 101 ILE A CA 1
ATOM 809 C C . ILE A 1 101 ? -28.673 1.987 2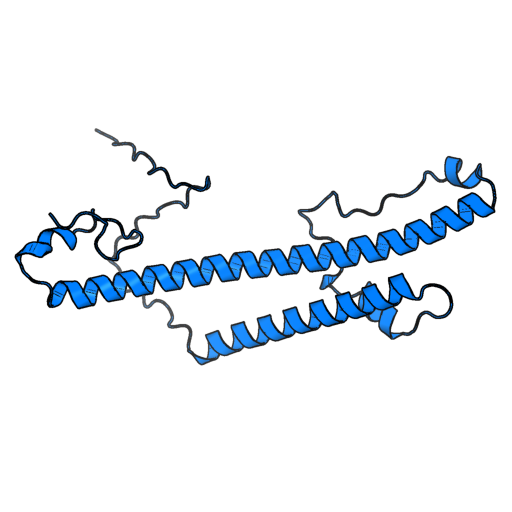3.239 1.00 95.50 101 ILE A C 1
ATOM 811 O O . ILE A 1 101 ? -29.047 1.035 23.917 1.00 95.50 101 ILE A O 1
ATOM 815 N N . LEU A 1 102 ? -27.460 2.533 23.362 1.00 93.19 102 LEU A N 1
ATOM 816 C CA . LEU A 1 102 ? -26.437 2.048 24.283 1.00 93.19 102 LEU A CA 1
ATOM 817 C C . LEU A 1 102 ? -26.951 2.037 25.731 1.00 93.19 102 LEU A C 1
ATOM 819 O O . LEU A 1 102 ? -26.783 1.043 26.430 1.00 93.19 102 LEU A O 1
ATOM 823 N N . GLU A 1 103 ? -27.619 3.100 26.177 1.00 94.06 103 GLU A N 1
ATOM 824 C CA . GLU A 1 103 ? -28.196 3.218 27.521 1.00 94.06 103 GLU A CA 1
ATOM 825 C C . GLU A 1 103 ? -29.333 2.221 27.774 1.00 94.06 103 GLU A C 1
ATOM 827 O O . GLU A 1 103 ? -29.442 1.696 28.882 1.00 94.06 103 GLU A O 1
ATOM 832 N N . ALA A 1 104 ? -30.115 1.876 26.750 1.00 96.69 104 ALA A N 1
ATOM 833 C CA . ALA A 1 104 ? -31.182 0.881 26.851 1.00 96.69 104 ALA A CA 1
ATOM 834 C C . ALA A 1 104 ? -30.678 -0.578 26.932 1.00 96.69 104 ALA A C 1
ATOM 836 O O . ALA A 1 104 ? -31.441 -1.479 27.289 1.00 96.69 104 ALA A O 1
ATOM 837 N N . LEU A 1 105 ? -29.405 -0.848 26.613 1.00 95.94 105 LEU A N 1
ATOM 838 C CA . LEU A 1 105 ? -28.839 -2.202 26.658 1.00 95.94 105 LEU A CA 1
ATOM 839 C C . LEU A 1 105 ? -28.661 -2.728 28.093 1.00 95.94 105 LEU A C 1
ATOM 841 O O . LEU A 1 105 ? -28.497 -1.983 29.053 1.00 95.94 105 LEU A O 1
ATOM 845 N N . LYS A 1 106 ? -28.584 -4.053 28.251 1.00 97.56 106 LYS A N 1
ATOM 846 C CA . LYS A 1 106 ? -28.115 -4.666 29.507 1.00 97.56 106 LYS A CA 1
ATOM 847 C C . LYS A 1 106 ? -26.635 -4.330 29.746 1.00 97.56 106 LYS A C 1
ATOM 849 O O . LYS A 1 106 ? -25.873 -4.139 28.798 1.00 97.56 106 LYS A O 1
ATOM 854 N N . GLN A 1 107 ? -26.207 -4.307 31.010 1.00 96.06 107 GLN A N 1
ATOM 855 C CA . GLN A 1 107 ? -24.839 -3.930 31.397 1.00 96.06 107 GLN A CA 1
ATOM 856 C C . GLN A 1 107 ? -23.754 -4.744 30.676 1.00 96.06 107 GLN A C 1
ATOM 858 O O . GLN A 1 107 ? -22.765 -4.167 30.223 1.00 96.06 107 GLN A O 1
ATOM 863 N N . ASP A 1 108 ? -23.957 -6.051 30.509 1.00 94.75 108 ASP A N 1
ATOM 864 C CA . ASP A 1 108 ? -22.997 -6.915 29.815 1.00 94.75 108 ASP A CA 1
ATOM 865 C C . ASP A 1 108 ? -22.867 -6.563 28.331 1.00 94.75 108 ASP A C 1
ATOM 867 O O . ASP A 1 108 ? -21.755 -6.482 27.810 1.00 94.75 108 ASP A O 1
ATOM 871 N N . ALA A 1 109 ? -23.989 -6.271 27.667 1.00 94.50 109 ALA A N 1
ATOM 872 C CA . ALA A 1 109 ? -24.002 -5.853 26.269 1.00 94.50 109 ALA A CA 1
ATOM 873 C C . ALA A 1 109 ? -23.321 -4.487 26.081 1.00 94.50 109 ALA A C 1
ATOM 875 O O . ALA A 1 109 ? -22.501 -4.340 25.177 1.00 94.50 109 ALA A O 1
ATOM 876 N N . ARG A 1 110 ? -23.555 -3.521 26.985 1.00 94.12 110 ARG A N 1
ATOM 877 C CA . ARG A 1 110 ? -22.823 -2.238 26.987 1.00 94.12 110 ARG A CA 1
ATOM 878 C C . ARG A 1 110 ? -21.320 -2.434 27.142 1.00 94.12 110 ARG A C 1
ATOM 880 O O . ARG A 1 110 ? -20.532 -1.842 26.412 1.00 94.12 110 ARG A O 1
ATOM 887 N N . LYS A 1 111 ? -20.905 -3.268 28.099 1.00 91.00 111 LYS A N 1
ATOM 888 C CA . LYS A 1 111 ? -19.485 -3.548 28.349 1.00 91.00 111 LYS A CA 1
ATOM 889 C C . LYS A 1 111 ? -18.833 -4.229 27.144 1.00 91.00 111 LYS A C 1
ATOM 891 O O . LYS A 1 111 ? -17.685 -3.927 26.826 1.00 91.00 111 LYS A O 1
ATOM 896 N N . ALA A 1 112 ? -19.549 -5.133 26.477 1.00 89.19 112 ALA A N 1
ATOM 897 C CA . ALA A 1 112 ? -19.085 -5.771 25.252 1.00 89.19 112 ALA A CA 1
ATOM 898 C C . ALA A 1 112 ? -18.917 -4.763 24.101 1.00 89.19 112 ALA A C 1
ATOM 900 O O . ALA A 1 112 ? -17.870 -4.779 23.454 1.00 89.19 112 ALA A O 1
ATOM 901 N N . ASP A 1 113 ? -19.880 -3.857 23.896 1.00 91.62 113 ASP A N 1
ATOM 902 C CA . ASP A 1 113 ? -19.798 -2.796 22.879 1.00 91.62 113 ASP A CA 1
ATOM 903 C C . ASP A 1 113 ? -18.603 -1.864 23.115 1.00 91.62 113 ASP A C 1
ATOM 905 O O . ASP A 1 113 ? -17.797 -1.656 22.212 1.00 91.62 113 ASP A O 1
ATOM 909 N N . LEU A 1 114 ? -18.403 -1.389 24.350 1.00 87.81 114 LEU A N 1
ATOM 910 C CA . LEU A 1 114 ? -17.259 -0.535 24.697 1.00 87.81 114 LEU A CA 1
ATOM 911 C C . LEU A 1 114 ? -15.915 -1.220 24.407 1.00 87.81 114 LEU A C 1
ATOM 913 O O . LEU A 1 114 ? -15.017 -0.605 23.833 1.00 87.81 114 LEU A O 1
ATOM 917 N N . ARG A 1 115 ? -15.791 -2.514 24.734 1.00 86.31 115 ARG A N 1
ATOM 918 C CA . ARG A 1 115 ? -14.594 -3.298 24.392 1.00 86.31 115 ARG A CA 1
ATOM 919 C C . ARG A 1 115 ? -14.403 -3.409 22.881 1.00 86.31 115 ARG A C 1
ATOM 921 O O . ARG A 1 115 ? -13.279 -3.288 22.402 1.00 86.31 115 ARG A O 1
ATOM 928 N N . MET A 1 116 ? -15.481 -3.639 22.134 1.00 87.31 116 MET A N 1
ATOM 929 C CA . MET A 1 116 ? -15.420 -3.734 20.676 1.00 87.31 116 MET A CA 1
ATOM 930 C C . MET A 1 116 ? -15.070 -2.388 20.034 1.00 87.31 116 MET A C 1
ATOM 932 O O . MET A 1 116 ? -14.284 -2.348 19.093 1.00 87.31 116 MET A O 1
ATOM 936 N N . LYS A 1 117 ? -15.579 -1.276 20.574 1.00 88.19 117 LYS A N 1
ATOM 937 C CA . LYS A 1 117 ? -15.237 0.089 20.154 1.00 88.19 117 LYS A CA 1
ATOM 938 C C . LYS A 1 117 ? -13.737 0.360 20.285 1.00 88.19 117 LYS A C 1
ATOM 940 O O . LYS A 1 117 ? -13.143 0.925 19.365 1.00 88.19 117 LYS A O 1
ATOM 945 N N . ASP A 1 118 ? -13.119 -0.073 21.383 1.00 84.38 118 ASP A N 1
ATOM 946 C CA . ASP A 1 118 ? -11.673 0.065 21.586 1.00 84.38 118 ASP A CA 1
ATOM 947 C C . ASP A 1 118 ? -10.864 -0.784 20.599 1.00 84.38 118 ASP A C 1
ATOM 949 O O . ASP A 1 118 ? -9.913 -0.284 19.996 1.00 84.38 118 ASP A O 1
ATOM 953 N N . VAL A 1 119 ? -11.275 -2.035 20.366 1.00 84.31 119 VAL A N 1
ATOM 954 C CA . VAL A 1 119 ? -10.653 -2.899 19.347 1.00 84.31 119 VAL A CA 1
ATOM 955 C C . VAL A 1 119 ? -10.799 -2.285 17.952 1.00 84.31 119 VAL A C 1
ATOM 957 O O . VAL A 1 119 ? -9.826 -2.215 17.202 1.00 84.31 119 VAL A O 1
ATOM 960 N N . ASN A 1 120 ? -11.981 -1.767 17.612 1.00 88.31 120 ASN A N 1
ATOM 961 C CA . ASN A 1 120 ? -12.242 -1.130 16.323 1.00 88.31 120 ASN A CA 1
ATOM 962 C C . ASN A 1 120 ? -11.358 0.108 16.103 1.00 88.31 120 ASN A C 1
ATOM 964 O O . ASN A 1 120 ? -10.878 0.342 14.995 1.00 88.31 120 ASN A O 1
ATOM 968 N N . LYS A 1 121 ? -11.068 0.880 17.159 1.00 87.44 121 LYS A N 1
ATOM 969 C CA . LYS A 1 121 ? -10.122 2.004 17.092 1.00 87.44 121 LYS A CA 1
ATOM 970 C C . LYS A 1 121 ? -8.719 1.540 16.692 1.00 87.44 121 LYS A C 1
ATOM 972 O O . LYS A 1 121 ? -8.084 2.190 15.864 1.00 87.44 121 LYS A O 1
ATOM 977 N N . ASP A 1 122 ? -8.240 0.436 17.257 1.00 85.69 122 ASP A N 1
ATOM 978 C CA . ASP A 1 122 ? -6.917 -0.106 16.929 1.00 85.69 122 ASP A CA 1
ATOM 979 C C . ASP A 1 122 ? -6.876 -0.690 15.507 1.00 85.69 122 ASP A C 1
ATOM 981 O O . ASP A 1 122 ? -5.910 -0.453 14.777 1.00 85.69 122 ASP A O 1
ATOM 985 N N . ILE A 1 123 ? -7.953 -1.357 15.072 1.00 87.69 123 ILE A N 1
ATOM 986 C CA . ILE A 1 123 ? -8.116 -1.835 13.688 1.00 87.69 123 ILE A CA 1
ATOM 987 C C . ILE A 1 123 ? -8.040 -0.667 12.698 1.00 87.69 123 ILE A C 1
ATOM 989 O O . ILE A 1 123 ? -7.299 -0.739 11.718 1.00 87.69 123 ILE A O 1
ATOM 993 N N . LEU A 1 124 ? -8.753 0.431 12.963 1.00 91.75 124 LEU A N 1
ATOM 994 C CA . LEU A 1 124 ? -8.747 1.613 12.096 1.00 91.75 124 LEU A CA 1
ATOM 995 C C . LEU A 1 124 ? -7.358 2.254 11.983 1.00 91.75 124 LEU A C 1
ATOM 997 O O . LEU A 1 124 ? -6.962 2.675 10.892 1.00 91.75 124 LEU A O 1
ATOM 1001 N N . LYS A 1 125 ? -6.592 2.301 13.080 1.00 89.25 125 LYS A N 1
ATOM 1002 C CA . LYS A 1 125 ? -5.201 2.783 13.057 1.00 89.25 125 LYS A CA 1
ATOM 1003 C C . LYS A 1 125 ? -4.303 1.873 12.226 1.00 89.25 125 LYS A C 1
ATOM 1005 O O . LYS A 1 125 ? -3.543 2.368 11.399 1.00 89.25 125 LYS A O 1
ATOM 1010 N N . ALA A 1 126 ? -4.415 0.558 12.405 1.00 88.25 126 ALA A N 1
ATOM 1011 C CA . ALA A 1 126 ? -3.636 -0.403 11.631 1.00 88.25 126 ALA A CA 1
ATOM 1012 C C . ALA A 1 126 ? -3.954 -0.307 10.130 1.00 88.25 126 ALA A C 1
ATOM 1014 O O . ALA A 1 126 ? -3.043 -0.216 9.310 1.00 88.25 126 ALA A O 1
ATOM 1015 N N . ALA A 1 127 ? -5.240 -0.243 9.773 1.00 91.19 127 ALA A N 1
ATOM 1016 C CA . ALA A 1 127 ? -5.679 -0.058 8.392 1.00 91.19 127 ALA A CA 1
ATOM 1017 C C . ALA A 1 127 ? -5.163 1.262 7.794 1.00 91.19 127 ALA A C 1
ATOM 1019 O O . ALA A 1 127 ? -4.717 1.294 6.650 1.00 91.19 127 ALA A O 1
ATOM 1020 N N . THR A 1 128 ? -5.167 2.340 8.582 1.00 90.75 128 THR A N 1
ATOM 1021 C CA . THR A 1 128 ? -4.624 3.642 8.175 1.00 90.75 128 THR A CA 1
ATOM 1022 C C . THR A 1 128 ? -3.140 3.565 7.822 1.00 90.75 128 THR A C 1
ATOM 1024 O O . THR A 1 128 ? -2.745 4.077 6.774 1.00 90.75 128 THR A O 1
ATOM 1027 N N . ILE A 1 129 ? -2.333 2.909 8.662 1.00 89.38 129 ILE A N 1
ATOM 1028 C CA . ILE A 1 129 ? -0.900 2.728 8.403 1.00 89.38 129 ILE A CA 1
ATOM 1029 C C . ILE A 1 129 ? -0.710 1.963 7.095 1.00 89.38 129 ILE A C 1
ATOM 1031 O O . ILE A 1 129 ? -0.027 2.459 6.209 1.00 89.38 129 ILE A O 1
ATOM 1035 N N . ILE A 1 130 ? -1.399 0.829 6.927 1.00 88.94 130 ILE A N 1
ATOM 1036 C CA . ILE A 1 130 ? -1.305 0.002 5.714 1.00 88.94 130 ILE A CA 1
ATOM 1037 C C . ILE A 1 130 ? -1.625 0.819 4.455 1.00 88.94 130 ILE A C 1
ATOM 1039 O O . ILE A 1 130 ? -0.890 0.751 3.473 1.00 88.94 130 ILE A O 1
ATOM 1043 N N . ILE A 1 131 ? -2.690 1.626 4.471 1.00 89.50 131 ILE A N 1
ATOM 1044 C CA . ILE A 1 131 ? -3.071 2.461 3.320 1.00 89.50 131 ILE A CA 1
ATOM 1045 C C . ILE A 1 131 ? -1.996 3.506 2.995 1.00 89.50 131 ILE A C 1
ATOM 1047 O O . ILE A 1 131 ? -1.701 3.739 1.818 1.00 89.50 131 ILE A O 1
ATOM 1051 N N . LYS A 1 132 ? -1.389 4.127 4.014 1.00 86.25 132 LYS A N 1
ATOM 1052 C CA . LYS A 1 132 ? -0.273 5.063 3.812 1.00 86.25 132 LYS A CA 1
ATOM 1053 C C . LYS A 1 132 ? 0.947 4.352 3.229 1.00 86.25 132 LYS A C 1
ATOM 1055 O O . LYS A 1 132 ? 1.477 4.836 2.231 1.00 86.25 132 LYS A O 1
ATOM 1060 N N . SER A 1 133 ? 1.325 3.187 3.763 1.00 86.00 133 SER A N 1
ATOM 1061 C CA . SER A 1 133 ? 2.440 2.385 3.240 1.00 86.00 133 SER A CA 1
ATOM 1062 C C . SER A 1 133 ? 2.220 2.003 1.774 1.00 86.00 133 SER A C 1
ATOM 1064 O O . SER A 1 133 ? 3.103 2.185 0.942 1.00 86.00 133 SER A O 1
ATOM 1066 N N . LEU A 1 134 ? 1.016 1.535 1.427 1.00 88.75 134 LEU A N 1
ATOM 1067 C CA . LEU A 1 134 ? 0.660 1.186 0.046 1.00 88.75 134 LEU A CA 1
ATOM 1068 C C . LEU A 1 134 ? 0.757 2.390 -0.899 1.00 88.75 134 LEU A C 1
ATOM 1070 O O . LEU A 1 134 ? 1.177 2.241 -2.042 1.00 88.75 134 LEU A O 1
ATOM 1074 N N . SER A 1 135 ? 0.413 3.587 -0.417 1.00 87.12 135 SER A N 1
ATOM 1075 C CA . SER A 1 135 ? 0.522 4.820 -1.206 1.00 87.12 135 SER A CA 1
ATOM 1076 C C . SER A 1 135 ? 1.977 5.216 -1.482 1.00 87.12 135 SER A C 1
ATOM 1078 O O . SER A 1 135 ? 2.258 5.809 -2.520 1.00 87.12 135 SER A O 1
ATOM 1080 N N . VAL A 1 136 ? 2.904 4.911 -0.566 1.00 86.50 136 VAL A N 1
ATOM 1081 C CA . VAL A 1 136 ? 4.349 5.093 -0.789 1.00 86.50 136 VAL A CA 1
ATOM 1082 C C . VAL A 1 136 ? 4.855 4.074 -1.810 1.00 86.50 136 VAL A C 1
ATOM 1084 O O . VAL A 1 136 ? 5.505 4.458 -2.777 1.00 86.50 136 VAL A O 1
ATOM 1087 N N . LEU A 1 137 ? 4.481 2.799 -1.660 1.00 87.00 137 LEU A N 1
ATOM 1088 C CA . LEU A 1 137 ? 4.879 1.739 -2.593 1.00 87.00 137 LEU A CA 1
ATOM 1089 C C . LEU A 1 137 ? 4.394 1.993 -4.030 1.00 87.00 137 LEU A C 1
ATOM 1091 O O . LEU A 1 137 ? 5.131 1.717 -4.974 1.00 87.00 137 LEU A O 1
ATOM 1095 N N . ASP A 1 138 ? 3.193 2.551 -4.209 1.00 89.44 138 ASP A N 1
ATOM 1096 C CA . ASP A 1 138 ? 2.681 2.936 -5.533 1.00 89.44 138 ASP A CA 1
ATOM 1097 C C . ASP A 1 138 ? 3.561 4.004 -6.205 1.00 89.44 138 ASP A C 1
ATOM 1099 O O . ASP A 1 138 ? 3.863 3.904 -7.394 1.00 89.44 138 ASP A O 1
ATOM 1103 N N . LYS A 1 139 ? 4.052 4.988 -5.438 1.00 88.00 139 LYS A N 1
ATOM 1104 C CA . LYS A 1 139 ? 4.981 6.007 -5.951 1.00 88.00 139 LYS A CA 1
ATOM 1105 C C . LYS A 1 139 ? 6.323 5.400 -6.346 1.00 88.00 139 LYS A C 1
ATOM 1107 O O . LYS A 1 139 ? 6.792 5.657 -7.449 1.00 88.00 139 LYS A O 1
ATOM 1112 N N . VAL A 1 140 ? 6.896 4.547 -5.492 1.00 88.81 140 VAL A N 1
ATOM 1113 C CA . VAL A 1 140 ? 8.159 3.848 -5.788 1.00 88.81 140 VAL A CA 1
ATOM 1114 C C . VAL A 1 140 ? 8.031 3.028 -7.073 1.00 88.81 140 VAL A C 1
ATOM 1116 O O . VAL A 1 140 ? 8.890 3.105 -7.948 1.00 88.81 140 VAL A O 1
ATOM 1119 N N . ALA A 1 141 ? 6.930 2.290 -7.241 1.00 91.62 141 ALA A N 1
ATOM 1120 C CA . ALA A 1 141 ? 6.685 1.513 -8.453 1.00 91.62 141 ALA A CA 1
ATOM 1121 C C . ALA A 1 141 ? 6.617 2.393 -9.717 1.00 91.62 141 ALA A C 1
ATOM 1123 O O . ALA A 1 141 ? 7.143 2.010 -10.766 1.00 91.62 141 ALA A O 1
ATOM 1124 N N . GLN A 1 142 ? 6.002 3.576 -9.624 1.00 92.44 142 GLN A N 1
ATOM 1125 C CA . GLN A 1 142 ? 5.952 4.543 -10.724 1.00 92.44 142 GLN A CA 1
ATOM 1126 C C . GLN A 1 142 ? 7.342 5.103 -11.051 1.00 92.44 142 GLN A C 1
ATOM 1128 O O . GLN A 1 142 ? 7.749 5.086 -12.216 1.00 92.44 142 GLN A O 1
ATOM 1133 N N . ASP A 1 143 ? 8.092 5.540 -10.040 1.00 89.75 143 ASP A N 1
ATOM 1134 C CA . ASP A 1 143 ? 9.428 6.119 -10.205 1.00 89.75 143 ASP A CA 1
ATOM 1135 C C . ASP A 1 143 ? 10.419 5.115 -10.809 1.00 89.75 143 ASP A C 1
ATOM 1137 O O . ASP A 1 143 ? 11.118 5.429 -11.781 1.00 89.75 143 ASP A O 1
ATOM 1141 N N . GLU A 1 144 ? 10.423 3.877 -10.310 1.00 93.12 144 GLU A N 1
ATOM 1142 C CA . GLU A 1 144 ? 11.246 2.791 -10.850 1.00 93.12 144 GLU A CA 1
ATOM 1143 C C . GLU A 1 144 ? 10.823 2.409 -12.275 1.00 93.12 144 GLU A C 1
ATOM 1145 O O . GLU A 1 144 ? 11.667 2.198 -13.155 1.00 93.12 144 GLU A O 1
ATOM 1150 N N . GLY A 1 145 ? 9.516 2.403 -12.561 1.00 94.38 145 GLY A N 1
ATOM 1151 C CA . GLY A 1 145 ? 8.994 2.218 -13.915 1.00 94.38 145 GLY A CA 1
ATOM 1152 C C . GLY A 1 145 ? 9.513 3.281 -14.891 1.00 94.38 145 GLY A C 1
ATOM 1153 O O . GLY A 1 145 ? 9.986 2.956 -15.989 1.00 94.38 145 GLY A O 1
ATOM 1154 N N . HIS A 1 146 ? 9.501 4.552 -14.481 1.00 92.94 146 HIS A N 1
ATOM 1155 C CA . HIS A 1 146 ? 10.044 5.661 -15.266 1.00 92.94 146 HIS A CA 1
ATOM 1156 C C . HIS A 1 146 ? 11.562 5.559 -15.453 1.00 92.94 146 HIS A C 1
ATOM 1158 O O . HIS A 1 146 ? 12.061 5.775 -16.565 1.00 92.94 146 HIS A O 1
ATOM 1164 N N . ALA A 1 147 ? 12.307 5.214 -14.401 1.00 95.12 147 ALA A N 1
ATOM 1165 C CA . ALA A 1 147 ? 13.752 5.021 -14.470 1.00 95.12 147 ALA A CA 1
ATOM 1166 C C . ALA A 1 147 ? 14.123 3.886 -15.436 1.00 95.12 147 ALA A C 1
ATOM 1168 O O . ALA A 1 147 ? 14.979 4.069 -16.309 1.00 95.12 147 ALA A O 1
ATOM 1169 N N . ASN A 1 148 ? 13.426 2.750 -15.359 1.00 95.50 148 ASN A N 1
ATOM 1170 C CA . ASN A 1 148 ? 13.614 1.626 -16.271 1.00 95.50 148 ASN A CA 1
ATOM 1171 C C . ASN A 1 148 ? 13.328 2.016 -17.730 1.00 95.50 148 ASN A C 1
ATOM 1173 O O . ASN A 1 148 ? 14.136 1.743 -18.620 1.00 95.50 148 ASN A O 1
ATOM 1177 N N . TYR A 1 149 ? 12.219 2.717 -17.990 1.00 94.25 149 TYR A N 1
ATOM 1178 C CA . TYR A 1 149 ? 11.903 3.210 -19.335 1.00 94.25 149 TYR A CA 1
ATOM 1179 C C . TYR A 1 149 ? 13.021 4.106 -19.893 1.00 94.25 149 TYR A C 1
ATOM 1181 O O . TYR A 1 149 ? 13.481 3.903 -21.019 1.00 94.25 149 TYR A O 1
ATOM 1189 N N . ARG A 1 150 ? 13.528 5.047 -19.085 1.00 94.56 150 ARG A N 1
ATOM 1190 C CA . ARG A 1 150 ? 14.652 5.919 -19.468 1.00 94.56 150 ARG A CA 1
ATOM 1191 C C . ARG A 1 150 ? 15.933 5.135 -19.741 1.00 94.56 150 ARG A C 1
ATOM 1193 O O . ARG A 1 150 ? 16.601 5.411 -20.735 1.00 94.56 150 ARG A O 1
ATOM 1200 N N . ASN A 1 151 ? 16.257 4.145 -18.911 1.00 96.25 151 ASN A N 1
ATOM 1201 C CA . ASN A 1 151 ? 17.407 3.271 -19.139 1.00 96.25 151 ASN A CA 1
ATOM 1202 C C . ASN A 1 151 ? 17.285 2.535 -20.478 1.00 96.25 151 ASN A C 1
ATOM 1204 O O . ASN A 1 151 ? 18.252 2.472 -21.236 1.00 96.25 151 ASN A O 1
ATOM 1208 N N . ASN A 1 152 ? 16.095 2.041 -20.822 1.00 95.31 152 ASN A N 1
ATOM 1209 C CA . ASN A 1 152 ? 15.873 1.369 -22.101 1.00 95.31 152 ASN A CA 1
ATOM 1210 C C . ASN A 1 152 ? 15.968 2.324 -23.303 1.00 95.31 152 ASN A C 1
ATOM 1212 O O . ASN A 1 152 ? 16.515 1.931 -24.334 1.00 95.31 152 ASN A O 1
ATOM 1216 N N . LEU A 1 153 ? 15.564 3.592 -23.168 1.00 93.12 153 LEU A N 1
ATOM 1217 C CA . LEU A 1 153 ? 15.822 4.609 -24.198 1.00 93.12 153 LEU A CA 1
ATOM 1218 C C . LEU A 1 153 ? 17.321 4.844 -24.420 1.00 93.12 153 LEU A C 1
ATOM 1220 O O . LEU A 1 153 ? 17.773 4.883 -25.564 1.00 93.12 153 LEU A O 1
ATOM 1224 N N . VAL A 1 154 ? 18.105 4.952 -23.342 1.00 95.38 154 VAL A N 1
ATOM 1225 C CA . VAL A 1 154 ? 19.570 5.086 -23.435 1.00 95.38 154 VAL A CA 1
ATOM 1226 C C . VAL A 1 154 ? 20.184 3.854 -24.101 1.00 95.38 154 VAL A C 1
ATOM 1228 O O . VAL A 1 154 ? 21.031 3.984 -24.984 1.00 95.38 154 VAL A O 1
ATOM 1231 N N . ARG A 1 155 ? 19.717 2.651 -23.744 1.00 95.19 155 ARG A N 1
ATOM 1232 C CA . ARG A 1 155 ? 20.146 1.403 -24.392 1.00 95.19 155 ARG A CA 1
ATOM 1233 C C . ARG A 1 155 ? 19.848 1.412 -25.891 1.00 95.19 155 ARG A C 1
ATOM 1235 O O . ARG A 1 155 ? 20.747 1.100 -26.668 1.00 95.19 155 ARG A O 1
A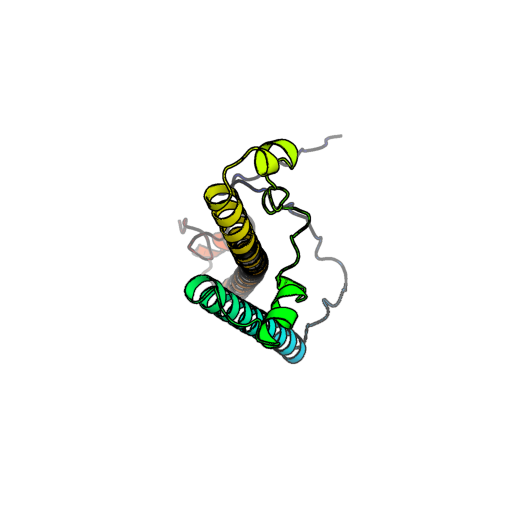TOM 1242 N N . ARG A 1 156 ? 18.639 1.816 -26.310 1.00 94.31 156 ARG A N 1
ATOM 1243 C CA . ARG A 1 156 ? 18.301 1.962 -27.740 1.00 94.31 156 ARG A CA 1
ATOM 1244 C C . ARG A 1 156 ? 19.222 2.956 -28.435 1.00 94.31 156 ARG A C 1
ATOM 1246 O O . ARG A 1 156 ? 19.708 2.651 -29.516 1.00 94.31 156 ARG A O 1
ATOM 1253 N N . PHE A 1 157 ? 19.484 4.109 -27.821 1.00 92.12 157 PHE A N 1
ATOM 1254 C CA . PHE A 1 157 ? 20.363 5.130 -28.393 1.00 92.12 157 PHE A CA 1
ATOM 1255 C C . PHE A 1 157 ? 21.789 4.612 -28.618 1.00 92.12 157 PHE A C 1
ATOM 1257 O O . PHE A 1 157 ? 22.349 4.815 -29.693 1.00 92.12 157 PHE A O 1
ATOM 1264 N N . ASN A 1 158 ? 22.352 3.900 -27.639 1.00 93.69 158 ASN A N 1
ATOM 1265 C CA . ASN A 1 158 ? 23.692 3.328 -27.757 1.00 93.69 158 ASN A CA 1
ATOM 1266 C C . ASN A 1 158 ? 23.749 2.243 -28.840 1.00 93.69 158 ASN A C 1
ATOM 1268 O O . ASN A 1 158 ? 24.635 2.277 -29.687 1.00 93.69 158 ASN A O 1
ATOM 1272 N N . ILE A 1 159 ? 22.776 1.324 -28.864 1.00 95.00 159 ILE A N 1
ATOM 1273 C CA . ILE A 1 159 ? 22.725 0.239 -29.858 1.00 95.00 159 ILE A CA 1
ATOM 1274 C C . ILE A 1 159 ? 22.484 0.783 -31.269 1.00 95.00 159 ILE A C 1
ATOM 1276 O O . ILE A 1 159 ? 23.077 0.279 -32.215 1.00 95.00 159 ILE A O 1
ATOM 1280 N N . LYS A 1 160 ? 21.665 1.830 -31.431 1.00 91.69 160 LYS A N 1
ATOM 1281 C CA . LYS A 1 160 ? 21.362 2.452 -32.733 1.00 91.69 160 LYS A CA 1
ATOM 1282 C C . LYS A 1 160 ? 22.616 2.856 -33.514 1.00 91.69 160 LYS A C 1
ATOM 1284 O O . LYS A 1 160 ? 22.568 2.895 -34.737 1.00 91.69 160 LYS A O 1
ATOM 1289 N N . ARG A 1 161 ? 23.721 3.157 -32.825 1.00 89.44 161 ARG A N 1
ATOM 1290 C CA . ARG A 1 161 ? 25.000 3.524 -33.452 1.00 89.44 161 ARG A CA 1
ATOM 1291 C C . ARG A 1 161 ? 25.757 2.330 -34.034 1.00 89.44 161 ARG A C 1
ATOM 1293 O O . ARG A 1 161 ? 26.518 2.516 -34.971 1.00 89.44 161 ARG A O 1
ATOM 1300 N N . GLU A 1 162 ? 25.514 1.139 -33.496 1.00 94.81 162 GLU A N 1
ATOM 1301 C CA . GLU A 1 162 ? 26.257 -0.093 -33.793 1.00 94.81 162 GLU A CA 1
ATOM 1302 C C . GLU A 1 162 ? 25.393 -1.147 -34.513 1.00 94.81 162 GLU A C 1
ATOM 1304 O O . GLU A 1 162 ? 25.860 -2.236 -34.847 1.00 94.81 162 GLU A O 1
ATOM 1309 N N . ILE A 1 163 ? 24.100 -0.873 -34.709 1.00 93.88 163 ILE A N 1
ATOM 1310 C CA . ILE A 1 163 ? 23.149 -1.848 -35.244 1.00 93.88 163 ILE A CA 1
ATOM 1311 C C . ILE A 1 163 ? 23.408 -2.122 -36.732 1.00 93.88 163 ILE A C 1
ATOM 1313 O O . ILE A 1 163 ? 23.730 -1.222 -37.505 1.00 93.88 163 ILE A O 1
ATOM 1317 N N . ASN A 1 164 ? 23.218 -3.374 -37.161 1.00 95.00 164 ASN A N 1
ATOM 1318 C CA . ASN A 1 164 ? 23.318 -3.734 -38.574 1.00 95.00 164 ASN A CA 1
ATOM 1319 C C . ASN A 1 164 ? 22.301 -2.940 -39.415 1.00 95.00 164 ASN A C 1
ATOM 1321 O O . ASN A 1 164 ? 21.132 -2.835 -39.039 1.00 95.00 164 ASN A O 1
ATOM 1325 N N . GLN A 1 165 ? 22.730 -2.462 -40.587 1.00 93.12 165 GLN A N 1
ATOM 1326 C CA . GLN A 1 165 ? 21.914 -1.658 -41.498 1.00 93.12 165 GLN A CA 1
ATOM 1327 C C . GLN A 1 165 ? 20.558 -2.300 -41.840 1.00 93.12 165 GLN A C 1
ATOM 1329 O O . GLN A 1 165 ? 19.571 -1.577 -41.973 1.00 93.12 165 GLN A O 1
ATOM 1334 N N . LYS A 1 166 ? 20.467 -3.638 -41.914 1.00 95.06 166 LYS A N 1
ATOM 1335 C CA . LYS A 1 166 ? 19.193 -4.336 -42.184 1.00 95.06 166 LYS A CA 1
ATOM 1336 C C . LYS A 1 166 ? 18.115 -4.078 -41.121 1.00 95.06 166 LYS A C 1
ATOM 1338 O O . LYS A 1 166 ? 16.932 -4.119 -41.429 1.00 95.06 166 LYS A O 1
ATOM 1343 N N . TYR A 1 167 ? 18.518 -3.732 -39.898 1.00 94.94 167 TYR A N 1
ATOM 1344 C CA . TYR A 1 167 ? 17.627 -3.428 -38.774 1.00 94.94 167 TYR A CA 1
ATOM 1345 C C . TYR A 1 167 ? 17.493 -1.924 -38.489 1.00 94.94 167 TYR A C 1
ATOM 1347 O O . TYR A 1 167 ? 16.872 -1.535 -37.499 1.00 94.94 167 TYR A O 1
ATOM 1355 N N . ALA A 1 168 ? 18.055 -1.047 -39.330 1.00 91.88 168 ALA A N 1
ATOM 1356 C CA . ALA A 1 168 ? 18.027 0.402 -39.101 1.00 91.88 168 ALA A CA 1
ATOM 1357 C C . ALA A 1 168 ? 16.594 0.962 -38.990 1.00 91.88 168 ALA A C 1
ATOM 1359 O O . ALA A 1 168 ? 16.352 1.919 -38.249 1.00 91.88 168 ALA A O 1
ATOM 1360 N N . HIS A 1 169 ? 15.629 0.332 -39.668 1.00 90.81 169 HIS A N 1
ATOM 1361 C CA . HIS A 1 169 ? 14.215 0.705 -39.628 1.00 90.81 169 HIS A CA 1
ATOM 1362 C C . HIS A 1 169 ? 13.604 0.589 -38.213 1.00 90.81 169 HIS A C 1
ATOM 1364 O O . HIS A 1 169 ? 12.749 1.398 -37.841 1.00 90.81 169 HIS A O 1
ATOM 1370 N N . LEU A 1 170 ? 14.114 -0.324 -37.376 1.00 93.12 170 LEU A N 1
ATOM 1371 C CA . LEU A 1 170 ? 13.669 -0.538 -35.991 1.00 93.12 170 LEU A CA 1
ATOM 1372 C C . LEU A 1 170 ? 14.085 0.579 -35.026 1.00 93.12 170 LEU A C 1
ATOM 1374 O O . LEU A 1 170 ? 13.591 0.676 -33.900 1.00 93.12 170 LEU A O 1
ATOM 1378 N N . CYS A 1 171 ? 15.008 1.442 -35.447 1.00 90.88 171 CYS A N 1
ATOM 1379 C CA . CYS A 1 171 ? 15.485 2.579 -34.661 1.00 90.88 171 CYS A CA 1
ATOM 1380 C C . CYS A 1 171 ? 14.625 3.843 -34.834 1.00 90.88 171 CYS A C 1
ATOM 1382 O O . CYS A 1 171 ? 15.028 4.929 -34.395 1.00 90.88 171 CYS A O 1
ATOM 1384 N N . SER A 1 172 ? 13.479 3.710 -35.505 1.00 88.88 172 SER A N 1
ATOM 1385 C CA . SER A 1 172 ? 12.449 4.738 -35.626 1.00 88.88 172 SER A CA 1
ATOM 1386 C C . SER A 1 172 ? 11.713 4.942 -34.301 1.00 88.88 172 SER A C 1
ATOM 1388 O O . SER A 1 172 ? 11.351 3.979 -33.625 1.00 88.88 172 SER A O 1
ATOM 1390 N N . ASP A 1 173 ? 11.401 6.197 -33.973 1.00 87.38 173 ASP A N 1
ATOM 1391 C CA . ASP A 1 173 ? 10.606 6.553 -32.786 1.00 87.38 173 ASP A CA 1
ATOM 1392 C C . ASP A 1 173 ? 9.166 6.018 -32.860 1.00 87.38 173 ASP A C 1
ATOM 1394 O O . ASP A 1 173 ? 8.467 5.957 -31.851 1.00 87.38 173 ASP A O 1
ATOM 1398 N N . LYS A 1 174 ? 8.718 5.608 -34.055 1.00 90.25 174 LYS A N 1
ATOM 1399 C CA . LYS A 1 174 ? 7.409 4.973 -34.259 1.00 90.25 174 LYS A CA 1
ATOM 1400 C C . LYS A 1 174 ? 7.364 3.526 -33.772 1.00 90.25 174 LYS A C 1
ATOM 1402 O O . LYS A 1 174 ? 6.271 2.989 -33.646 1.00 90.25 174 LYS A O 1
ATOM 1407 N N . VAL A 1 175 ? 8.517 2.898 -33.533 1.00 92.12 175 VAL A N 1
ATOM 1408 C CA . VAL A 1 175 ? 8.601 1.517 -33.050 1.00 92.12 175 VAL A CA 1
ATOM 1409 C C . VAL A 1 175 ? 8.628 1.546 -31.520 1.00 92.12 175 VAL A C 1
ATOM 1411 O O . VAL A 1 175 ? 9.648 1.959 -30.946 1.00 92.12 175 VAL A O 1
ATOM 1414 N N . PRO A 1 176 ? 7.530 1.170 -30.837 1.00 92.50 176 PRO A N 1
ATOM 1415 C CA . PRO A 1 176 ? 7.468 1.204 -29.383 1.00 92.50 176 PRO A CA 1
ATOM 1416 C C . PRO A 1 176 ? 8.341 0.106 -28.768 1.00 92.50 176 PRO A C 1
ATOM 1418 O O . PRO A 1 176 ? 8.551 -0.953 -29.356 1.00 92.50 176 PRO A O 1
ATOM 1421 N N . MET A 1 177 ? 8.826 0.349 -27.549 1.00 93.56 177 MET A N 1
ATOM 1422 C CA . MET A 1 177 ? 9.401 -0.719 -26.731 1.00 93.56 177 MET A CA 1
ATOM 1423 C C . MET A 1 177 ? 8.267 -1.598 -26.207 1.00 93.56 177 MET A C 1
ATOM 1425 O O . MET A 1 177 ? 7.308 -1.084 -25.628 1.00 93.56 177 MET A O 1
ATOM 1429 N N . THR A 1 178 ? 8.388 -2.906 -26.402 1.00 93.25 178 THR A N 1
ATOM 1430 C CA . THR A 1 178 ? 7.464 -3.907 -25.855 1.00 93.25 178 THR A CA 1
ATOM 1431 C C . THR A 1 178 ? 8.215 -4.728 -24.804 1.00 93.25 178 THR A C 1
ATOM 1433 O O . THR A 1 178 ? 9.037 -4.188 -24.060 1.00 93.25 178 THR A O 1
ATOM 1436 N N . ARG A 1 179 ? 8.007 -6.048 -24.761 1.00 94.19 179 ARG A N 1
ATOM 1437 C CA . ARG A 1 179 ? 8.939 -6.966 -24.091 1.00 94.19 179 ARG A CA 1
ATOM 1438 C C . ARG A 1 179 ? 10.346 -6.934 -24.712 1.00 94.19 179 ARG A C 1
ATOM 1440 O O . ARG A 1 179 ? 11.305 -7.321 -24.050 1.00 94.19 179 ARG A O 1
ATOM 1447 N N . PHE A 1 180 ? 10.479 -6.458 -25.954 1.00 95.06 180 PHE A N 1
ATOM 1448 C CA . PHE A 1 180 ? 11.754 -6.278 -26.650 1.00 95.06 180 PHE A CA 1
ATOM 1449 C C . PHE A 1 180 ? 12.071 -4.789 -26.876 1.00 95.06 180 PHE A C 1
ATOM 1451 O O . PHE A 1 180 ? 11.178 -3.977 -27.125 1.00 95.06 180 PHE A O 1
ATOM 1458 N N . LEU A 1 181 ? 13.363 -4.421 -26.835 1.00 94.81 181 LEU A N 1
ATOM 1459 C CA . LEU A 1 181 ? 13.809 -3.021 -26.984 1.00 94.81 181 LEU A CA 1
ATOM 1460 C C . LEU A 1 181 ? 13.449 -2.397 -28.336 1.00 94.81 181 LEU A C 1
ATOM 1462 O O . LEU A 1 181 ? 13.317 -1.181 -28.425 1.00 94.81 181 LEU A O 1
ATOM 1466 N N . PHE A 1 182 ? 13.340 -3.206 -29.384 1.00 95.12 182 PHE A N 1
ATOM 1467 C CA . PHE A 1 182 ? 13.141 -2.749 -30.759 1.00 95.12 182 PHE A CA 1
ATOM 1468 C C . PHE A 1 182 ? 11.801 -3.214 -31.340 1.00 95.12 182 PHE A C 1
ATOM 1470 O O . PHE A 1 182 ? 11.639 -3.217 -32.552 1.00 95.12 182 PHE A O 1
ATOM 1477 N N . GLY A 1 183 ? 10.844 -3.568 -30.476 1.00 94.25 183 GLY A N 1
ATOM 1478 C CA . GLY A 1 183 ? 9.560 -4.134 -30.881 1.00 94.25 183 GLY A CA 1
ATOM 1479 C C . GLY A 1 183 ? 9.640 -5.631 -31.191 1.00 94.25 183 GLY A C 1
ATOM 1480 O O . GLY A 1 183 ? 10.700 -6.249 -31.092 1.00 94.25 183 GLY A O 1
ATOM 1481 N N . ASP A 1 184 ? 8.488 -6.219 -31.504 1.00 93.88 184 ASP A N 1
ATOM 1482 C CA . ASP A 1 184 ? 8.349 -7.657 -31.774 1.00 93.88 184 ASP A CA 1
ATOM 1483 C C . ASP A 1 184 ? 8.575 -8.028 -33.249 1.00 93.88 184 ASP A C 1
ATOM 1485 O O . ASP A 1 184 ? 8.787 -9.199 -33.554 1.00 93.88 184 ASP A O 1
ATOM 1489 N N . ASP A 1 185 ? 8.536 -7.048 -34.150 1.00 90.19 185 ASP A N 1
ATOM 1490 C CA . ASP A 1 185 ? 8.717 -7.253 -35.584 1.00 90.19 185 ASP A CA 1
ATOM 1491 C C . ASP A 1 185 ? 10.166 -6.953 -35.982 1.00 90.19 185 ASP A C 1
ATOM 1493 O O . ASP A 1 185 ? 10.644 -5.841 -35.774 1.00 90.19 185 ASP A O 1
ATOM 1497 N N . LEU A 1 186 ? 10.869 -7.958 -36.509 1.00 88.81 186 LEU A N 1
ATOM 1498 C CA . LEU A 1 186 ? 12.256 -7.857 -36.985 1.00 88.81 186 LEU A CA 1
ATOM 1499 C C . LEU A 1 186 ? 12.368 -8.015 -38.511 1.00 88.81 186 LEU A C 1
ATOM 1501 O O . LEU A 1 186 ? 13.490 -8.192 -39.004 1.00 88.81 186 LEU A O 1
ATOM 1505 N N . SER A 1 187 ? 11.228 -8.076 -39.210 1.00 81.06 187 SER A N 1
ATOM 1506 C CA . SER A 1 187 ? 11.155 -8.410 -40.636 1.00 81.06 187 SER A CA 1
ATOM 1507 C C . SER A 1 187 ? 11.626 -7.301 -41.575 1.00 81.06 187 SER A C 1
ATOM 1509 O O . SER A 1 187 ? 11.710 -6.124 -41.161 1.00 81.06 187 SER A O 1
#

Secondary structure (DSSP, 8-state):
----PPPPPP-SSS---------S-S--------HHHHHHHHHHHHHHHHHHHHHHHHHHHHHHH-SS---THHHHHHH-GGGSPPTT-TTSSPP---HHHHHHS-HHHHHHHHHHHHHHHHHHHHHHHHHHHHHHHHHHHHHHHHHHHHHHHHHHHHHHTTS-GGGGGGGSTTS--SSSTT-S---